Protein AF-0000000084674690 (afdb_homodimer)

pLDDT: mean 87.8, std 16.7, range [33.59, 98.88]

Radius of gyration: 22.66 Å; Cα contacts (8 Å, |Δi|>4): 601; chains: 2; bounding box: 48×55×80 Å

Secondary structure (DSSP, 8-state):
----------------PPPEEEEEEESSSSPPEEEEEEEE-TTS-EEEEEEEEETT-SS-EEEEEEEEEEEE--TTS--EEEEEEEEEEGGGTEEEEEEEEEEETTEEEEEEEEETTT--EEEEEE-GGGB-TTS-B---/----------------PPPEEEEEEESSSSPPEEEEEEEE-TTS-EEEEEEEEETT-SS-EEEEEEEEEEEE--TTS--EEEEEEEEEEGGGTEEEEEEEEEEETTEEEEEEEEETTT--EEEEEE-GGGB-TTS-B---

Solvent-accessible surface area (backbone atoms only — not comparable to full-atom values): 16046 Å² total; per-residue (Å²): 136,86,81,82,79,81,80,81,79,75,81,71,50,65,68,64,50,74,58,52,70,46,29,34,34,35,78,60,84,78,71,47,45,33,39,39,36,39,37,41,37,79,86,57,47,74,66,52,36,34,35,38,33,44,70,95,51,93,61,67,35,46,32,36,55,54,49,73,44,82,74,40,82,48,92,94,45,84,58,26,35,38,39,34,31,37,32,42,34,54,94,75,62,36,56,50,26,36,37,40,35,35,28,43,86,87,48,74,79,45,38,35,39,33,37,57,85,81,59,55,72,47,49,41,42,80,39,71,88,34,52,44,96,86,73,40,65,59,81,129,138,86,79,82,78,81,80,81,78,76,81,70,50,65,68,65,51,75,58,54,69,44,30,34,35,36,79,60,85,79,72,48,43,34,38,40,38,39,37,42,36,82,85,58,47,76,67,52,36,35,35,36,34,44,70,94,50,92,64,66,37,44,31,36,54,56,51,73,42,80,74,38,82,48,92,94,43,85,55,25,33,37,39,34,31,37,31,42,34,54,93,76,62,36,57,50,26,35,38,40,35,35,27,43,87,88,48,73,80,43,36,35,39,34,36,57,84,79,60,55,72,46,50,42,43,80,38,70,87,32,53,44,96,85,73,41,65,58,81,129

Structure (mmCIF, N/CA/C/O backbone):
data_AF-0000000084674690-model_v1
#
loop_
_entity.id
_entity.type
_entity.pdbx_description
1 polymer 'Uncharacterized protein'
#
loop_
_atom_site.group_PDB
_atom_site.id
_atom_site.type_symbol
_atom_site.label_atom_id
_atom_site.label_alt_id
_atom_site.label_comp_id
_atom_site.label_asym_id
_atom_site.label_entity_id
_atom_site.label_seq_id
_atom_site.pdbx_PDB_ins_code
_atom_site.Cartn_x
_atom_site.Cartn_y
_atom_site.Cartn_z
_atom_site.occupancy
_atom_site.B_iso_or_equiv
_atom_site.auth_seq_id
_atom_site.auth_comp_id
_atom_site.auth_asym_id
_atom_site.auth_atom_id
_atom_site.pdbx_PDB_model_num
ATOM 1 N N . MET A 1 1 ? 28.406 -11.523 51.781 1 33.59 1 MET A N 1
ATOM 2 C CA . MET A 1 1 ? 27.219 -12.023 51.094 1 33.59 1 MET A CA 1
ATOM 3 C C . MET A 1 1 ? 26.719 -11.016 50.062 1 33.59 1 MET A C 1
ATOM 5 O O . MET A 1 1 ? 26.344 -9.898 50.438 1 33.59 1 MET A O 1
ATOM 9 N N . LYS A 1 2 ? 27.391 -11.07 48.75 1 49.78 2 LYS A N 1
ATOM 10 C CA . LYS A 1 2 ? 27.141 -10.281 47.562 1 49.78 2 LYS A CA 1
ATOM 11 C C . LYS A 1 2 ? 25.703 -10.438 47.094 1 49.78 2 LYS A C 1
ATOM 13 O O . LYS A 1 2 ? 25.25 -11.562 46.844 1 49.78 2 LYS A O 1
ATOM 18 N N . ARG A 1 3 ? 24.75 -9.531 47.344 1 50.12 3 ARG A N 1
ATOM 19 C CA . ARG A 1 3 ? 23.359 -9.453 46.906 1 50.12 3 ARG A CA 1
ATOM 20 C C . ARG A 1 3 ? 23.25 -9.5 45.406 1 50.12 3 ARG A C 1
ATOM 22 O O . ARG A 1 3 ? 23.859 -8.695 44.688 1 50.12 3 ARG A O 1
ATOM 29 N N . LEU A 1 4 ? 22.922 -10.656 44.812 1 48.41 4 LEU A N 1
ATOM 30 C CA . LEU A 1 4 ? 22.625 -10.898 43.406 1 48.41 4 LEU A CA 1
ATOM 31 C C . LEU A 1 4 ? 21.391 -10.125 42.969 1 48.41 4 LEU A C 1
ATOM 33 O O . LEU A 1 4 ? 20.281 -10.406 43.438 1 48.41 4 LEU A O 1
ATOM 37 N N . THR A 1 5 ? 21.438 -8.883 42.531 1 52.03 5 THR A N 1
ATOM 38 C CA . THR A 1 5 ? 20.281 -8.164 41.969 1 52.03 5 THR A CA 1
ATOM 39 C C . THR A 1 5 ? 19.953 -8.664 40.562 1 52.03 5 THR A C 1
ATOM 41 O O . THR A 1 5 ? 20.766 -8.555 39.656 1 52.03 5 THR A O 1
ATOM 44 N N . ILE A 1 6 ? 18.969 -9.562 40.406 1 47.09 6 ILE A N 1
ATOM 45 C CA . ILE A 1 6 ? 18.453 -10.023 39.125 1 47.09 6 ILE A CA 1
ATOM 46 C C . ILE A 1 6 ? 17.688 -8.898 38.438 1 47.09 6 ILE A C 1
ATOM 48 O O . ILE A 1 6 ? 16.688 -8.406 38.969 1 47.09 6 ILE A O 1
ATOM 52 N N . CYS A 1 7 ? 18.297 -8.164 37.5 1 43.91 7 CYS A N 1
ATOM 53 C CA . CYS A 1 7 ? 17.594 -7.199 36.656 1 43.91 7 CYS A CA 1
ATOM 54 C C . CYS A 1 7 ? 16.641 -7.895 35.719 1 43.91 7 CYS A C 1
ATOM 56 O O . CYS A 1 7 ? 17.062 -8.648 34.844 1 43.91 7 CYS A O 1
ATOM 58 N N . LEU A 1 8 ? 15.344 -8.062 36.031 1 44.84 8 LEU A N 1
ATOM 59 C CA . LEU A 1 8 ? 14.281 -8.57 35.156 1 44.84 8 LEU A CA 1
ATOM 60 C C . LEU A 1 8 ? 14.062 -7.652 33.969 1 44.84 8 LEU A C 1
ATOM 62 O O . LEU A 1 8 ? 13.57 -6.531 34.125 1 44.84 8 LEU A O 1
ATOM 66 N N . LEU A 1 9 ? 14.789 -7.785 32.875 1 45.72 9 LEU A N 1
ATOM 67 C CA . LEU A 1 9 ? 14.5 -7.098 31.625 1 45.72 9 LEU A CA 1
ATOM 68 C C . LEU A 1 9 ? 13.188 -7.594 31.016 1 45.72 9 LEU A C 1
ATOM 70 O O . LEU A 1 9 ? 13.102 -8.734 30.562 1 45.72 9 LEU A O 1
ATOM 74 N N . GLY A 1 10 ? 12.078 -7.035 31.391 1 40.03 10 GLY A N 1
ATOM 75 C CA . GLY A 1 10 ? 10.797 -7.367 30.812 1 40.03 10 GLY A CA 1
ATOM 76 C C . GLY A 1 10 ? 10.75 -7.168 29.312 1 40.03 10 GLY A C 1
ATOM 77 O O . GLY A 1 10 ? 11.164 -6.121 28.797 1 40.03 10 GLY A O 1
ATOM 78 N N . LEU A 1 11 ? 10.703 -8.141 28.5 1 42.38 11 LEU A N 1
ATOM 79 C CA . LEU A 1 11 ? 10.438 -8.117 27.078 1 42.38 11 LEU A CA 1
ATOM 80 C C . LEU A 1 11 ? 9.117 -7.414 26.781 1 42.38 11 LEU A C 1
ATOM 82 O O . LEU A 1 11 ? 8.047 -7.91 27.141 1 42.38 11 LEU A O 1
ATOM 86 N N . LEU A 1 12 ? 9.047 -6.062 26.688 1 43.88 12 LEU A N 1
ATOM 87 C CA . LEU A 1 12 ? 7.848 -5.336 26.281 1 43.88 12 LEU A CA 1
ATOM 88 C C . LEU A 1 12 ? 7.352 -5.816 24.922 1 43.88 12 LEU A C 1
ATOM 90 O O . LEU A 1 12 ? 8.125 -5.91 23.969 1 43.88 12 LEU A O 1
ATOM 94 N N . PRO A 1 13 ? 6.266 -6.496 24.938 1 45.84 13 PRO A N 1
ATOM 95 C CA . PRO A 1 13 ? 5.672 -6.789 23.625 1 45.84 13 PRO A CA 1
ATOM 96 C C . PRO A 1 13 ? 5.695 -5.586 22.688 1 45.84 13 PRO A C 1
ATOM 98 O O . PRO A 1 13 ? 5.586 -4.441 23.141 1 45.84 13 PRO A O 1
ATOM 101 N N . GLY A 1 14 ? 6.391 -5.68 21.688 1 44.75 14 GLY A N 1
ATOM 102 C CA . GLY A 1 14 ? 6.449 -4.586 20.734 1 44.75 14 GLY A CA 1
ATOM 103 C C . GLY A 1 14 ? 5.078 -4.066 20.344 1 44.75 14 GLY A C 1
ATOM 104 O O . GLY A 1 14 ? 4.223 -4.828 19.891 1 44.75 14 GLY A O 1
ATOM 105 N N . LEU A 1 15 ? 4.418 -3.162 21.125 1 45.47 15 LEU A N 1
ATOM 106 C CA . LEU A 1 15 ? 3.223 -2.418 20.75 1 45.47 15 LEU A CA 1
ATOM 107 C C . LEU A 1 15 ? 3.225 -2.109 19.25 1 45.47 15 LEU A C 1
ATOM 109 O O . LEU A 1 15 ? 4.195 -1.554 18.734 1 45.47 15 LEU A O 1
ATOM 113 N N . ALA A 1 16 ? 2.701 -3.121 18.453 1 52.53 16 ALA A N 1
ATOM 114 C CA . ALA A 1 16 ? 2.496 -2.703 17.078 1 52.53 16 ALA A CA 1
ATOM 115 C C . ALA A 1 16 ? 1.963 -1.273 17 1 52.53 16 ALA A C 1
ATOM 117 O O . ALA A 1 16 ? 0.95 -0.952 17.625 1 52.53 16 ALA A O 1
ATOM 118 N N . LEU A 1 17 ? 2.832 -0.236 16.734 1 59 17 LEU A N 1
ATOM 119 C CA . LEU A 1 17 ? 2.438 1.157 16.547 1 59 17 LEU A CA 1
ATOM 120 C C . LEU A 1 17 ? 1.245 1.27 15.609 1 59 17 LEU A C 1
ATOM 122 O O . LEU A 1 17 ? 1.133 0.503 14.648 1 59 17 LEU A O 1
ATOM 126 N N . ALA A 1 18 ? 0.068 1.801 16.078 1 76.06 18 ALA A N 1
ATOM 127 C CA . ALA A 1 18 ? -1.162 2.053 15.336 1 76.06 18 ALA A CA 1
ATOM 128 C C . ALA A 1 18 ? -0.869 2.748 14.016 1 76.06 18 ALA A C 1
ATOM 130 O O . ALA A 1 18 ? 0.11 3.49 13.898 1 76.06 18 ALA A O 1
ATOM 131 N N . ASP A 1 19 ? -1.595 2.492 12.906 1 86 19 ASP A N 1
ATOM 132 C CA . ASP A 1 19 ? -1.509 3.139 11.602 1 86 19 ASP A CA 1
ATOM 133 C C . ASP A 1 19 ? -1.685 4.652 11.727 1 86 19 ASP A C 1
ATOM 135 O O . ASP A 1 19 ? -2.182 5.145 12.742 1 86 19 ASP A O 1
ATOM 139 N N . ASP A 1 20 ? -1.166 5.383 10.867 1 92.12 20 ASP A N 1
ATOM 140 C CA . ASP A 1 20 ? -1.379 6.824 10.742 1 92.12 20 ASP A CA 1
ATOM 141 C C . ASP A 1 20 ? -2.756 7.125 10.156 1 92.12 20 ASP A C 1
ATOM 143 O O . ASP A 1 20 ? -2.994 6.902 8.961 1 92.12 20 ASP A O 1
ATOM 147 N N . VAL A 1 21 ? -3.668 7.633 10.977 1 95.56 21 VAL A N 1
ATOM 148 C CA . VAL A 1 21 ? -5.047 7.891 10.578 1 95.56 21 VAL A CA 1
ATOM 149 C C . VAL A 1 21 ? -5.324 9.391 10.617 1 95.56 21 VAL A C 1
ATOM 151 O O . VAL A 1 21 ? -4.977 10.07 11.594 1 95.56 21 VAL A O 1
ATOM 154 N N . ARG A 1 22 ? -6.004 9.938 9.516 1 96.81 22 ARG A N 1
ATOM 155 C CA . ARG A 1 22 ? -6.336 11.359 9.43 1 96.81 22 ARG A CA 1
ATOM 156 C C . ARG A 1 22 ? -7.801 11.555 9.055 1 96.81 22 ARG A C 1
ATOM 158 O O . ARG A 1 22 ? -8.32 10.867 8.172 1 96.81 22 ARG A O 1
ATOM 165 N N . CYS A 1 23 ? -8.43 12.469 9.727 1 98.12 23 CYS A N 1
ATOM 166 C CA . CYS A 1 23 ? -9.773 12.922 9.383 1 98.12 23 CYS A CA 1
ATOM 167 C C . CYS A 1 23 ? -9.727 14.219 8.586 1 98.12 23 CYS A C 1
ATOM 169 O O . CYS A 1 23 ? -9.273 15.25 9.086 1 98.12 23 CYS A O 1
ATOM 171 N N . LEU A 1 24 ? -10.258 14.141 7.348 1 98.12 24 LEU A N 1
ATOM 172 C CA . LEU A 1 24 ? -10.109 15.258 6.418 1 98.12 24 LEU A CA 1
ATOM 173 C C . LEU A 1 24 ? -11.477 15.734 5.922 1 98.12 24 LEU A C 1
ATOM 175 O O . LEU A 1 24 ? -12.344 14.914 5.609 1 98.12 24 LEU A O 1
ATOM 179 N N . GLN A 1 25 ? -11.633 17.062 5.855 1 97.56 25 GLN A N 1
ATOM 180 C CA . GLN A 1 25 ? -12.836 17.688 5.324 1 97.56 25 GLN A CA 1
ATOM 181 C C . GLN A 1 25 ? -12.5 18.734 4.27 1 97.56 25 GLN A C 1
ATOM 183 O O . GLN A 1 25 ? -11.609 19.562 4.477 1 97.56 25 GLN A O 1
ATOM 188 N N . SER A 1 26 ? -13.219 18.656 3.16 1 97.62 26 SER A N 1
ATOM 189 C CA . SER A 1 26 ? -12.969 19.62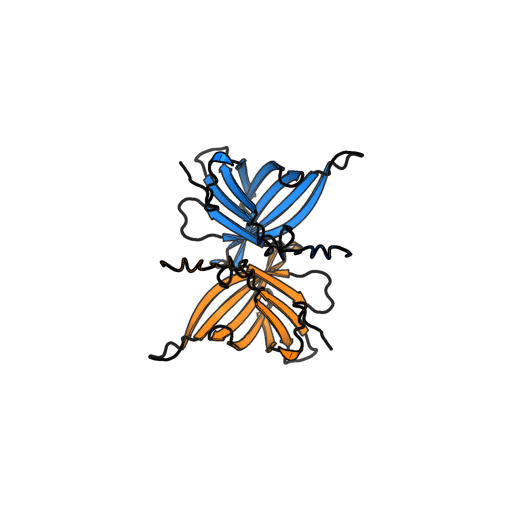5 2.1 1 97.62 26 SER A CA 1
ATOM 190 C C . SER A 1 26 ? -13.375 21.031 2.529 1 97.62 26 SER A C 1
ATOM 192 O O . SER A 1 26 ? -14.281 21.203 3.348 1 97.62 26 SER A O 1
ATOM 194 N N . THR A 1 27 ? -12.648 22.125 2.014 1 95 27 THR A N 1
ATOM 195 C CA . THR A 1 27 ? -12.844 23.5 2.443 1 95 27 THR A CA 1
ATOM 196 C C . THR A 1 27 ? -13.75 24.234 1.468 1 95 27 THR A C 1
ATOM 198 O O . THR A 1 27 ? -14.227 25.344 1.769 1 95 27 THR A O 1
ATOM 201 N N . GLY A 1 28 ? -14.211 23.688 0.367 1 88 28 GLY A N 1
ATOM 202 C CA . GLY A 1 28 ? -15.086 24.359 -0.591 1 88 28 GLY A CA 1
ATOM 203 C C . GLY A 1 28 ? -16.312 23.531 -0.933 1 88 28 GLY A C 1
ATOM 204 O O . GLY A 1 28 ? -16.266 22.312 -0.992 1 88 28 GLY A O 1
ATOM 205 N N . GLY A 1 29 ? -17.438 24.297 -1.107 1 87.88 29 GLY A N 1
ATOM 206 C CA . GLY A 1 29 ? -18.656 23.641 -1.552 1 87.88 29 GLY A CA 1
ATOM 207 C C . GLY A 1 29 ? -19.234 22.703 -0.508 1 87.88 29 GLY A C 1
ATOM 208 O O . GLY A 1 29 ? -19.141 22.969 0.692 1 87.88 29 GLY A O 1
ATOM 209 N N . LYS A 1 30 ? -20.078 21.766 -0.976 1 90.44 30 LYS A N 1
ATOM 210 C CA . LYS A 1 30 ? -20.578 20.719 -0.102 1 90.44 30 LYS A CA 1
ATOM 211 C C . LYS A 1 30 ? -19.438 19.891 0.481 1 90.44 30 LYS A C 1
ATOM 213 O O . LYS A 1 30 ? -18.562 19.438 -0.253 1 90.44 30 LYS A O 1
ATOM 218 N N . PRO A 1 31 ? -19.469 19.75 1.705 1 94.12 31 PRO A N 1
ATOM 219 C CA . PRO A 1 31 ? -18.312 19.125 2.352 1 94.12 31 PRO A CA 1
ATOM 220 C C . PRO A 1 31 ? -18.125 17.656 1.945 1 94.12 31 PRO A C 1
ATOM 222 O O . PRO A 1 31 ? -19.094 16.891 1.95 1 94.12 31 PRO A O 1
ATOM 225 N N . ILE A 1 32 ? -16.969 17.344 1.567 1 96.81 32 ILE A N 1
ATOM 226 C CA . ILE A 1 32 ? -16.484 15.969 1.395 1 96.81 32 ILE A CA 1
ATOM 227 C C . ILE A 1 32 ? -15.656 15.555 2.607 1 96.81 32 ILE A C 1
ATOM 229 O O . ILE A 1 32 ? -14.734 16.266 3.01 1 96.81 32 ILE A O 1
ATOM 233 N N . GLN A 1 33 ? -16.078 14.477 3.229 1 97.94 33 GLN A N 1
ATOM 234 C CA . GLN A 1 33 ? -15.383 13.969 4.41 1 97.94 33 GLN A CA 1
ATOM 235 C C . GLN A 1 33 ? -14.742 12.609 4.133 1 97.94 33 GLN A C 1
ATOM 237 O O . GLN A 1 33 ? -15.398 11.703 3.621 1 97.94 33 GLN A O 1
ATOM 242 N N . LEU A 1 34 ? -13.484 12.547 4.465 1 97.5 34 LEU A N 1
ATOM 243 C CA . LEU A 1 34 ? -12.82 11.273 4.223 1 97.5 34 LEU A CA 1
ATOM 244 C C . LEU A 1 34 ? -11.836 10.953 5.344 1 97.5 34 LEU A C 1
ATOM 246 O O . LEU A 1 34 ? -11.258 11.859 5.945 1 97.5 34 LEU A O 1
ATOM 250 N N . GLN A 1 35 ? -11.773 9.727 5.695 1 98.19 35 GLN A N 1
ATOM 251 C CA . GLN A 1 35 ? -10.758 9.156 6.582 1 98.19 35 GLN A CA 1
ATOM 252 C C . GLN A 1 35 ? -9.625 8.516 5.781 1 98.19 35 GLN A C 1
ATOM 254 O O . GLN A 1 35 ? -9.852 7.586 5.008 1 98.19 35 GLN A O 1
ATOM 259 N N . MET A 1 36 ? -8.391 9.047 5.91 1 97.62 36 MET A N 1
ATOM 260 C CA . MET A 1 36 ? -7.203 8.461 5.301 1 97.62 36 MET A CA 1
ATOM 261 C C . MET A 1 36 ? -6.426 7.633 6.32 1 97.62 36 MET A C 1
ATOM 263 O O . MET A 1 36 ? -6.18 8.086 7.438 1 97.62 36 MET A O 1
ATOM 267 N N . THR A 1 37 ? -6.125 6.422 6.008 1 95.88 37 THR A N 1
ATOM 268 C CA . THR A 1 37 ? -5.285 5.539 6.809 1 95.88 37 THR A CA 1
ATOM 269 C C . THR A 1 37 ? -4.027 5.145 6.035 1 95.88 37 THR A C 1
ATOM 271 O O . THR A 1 37 ? -4.117 4.543 4.965 1 95.88 37 THR A O 1
ATOM 274 N N . LEU A 1 38 ? -2.812 5.527 6.52 1 94.69 38 LEU A N 1
ATOM 275 C CA . LEU A 1 38 ? -1.529 5.074 5.996 1 94.69 38 LEU A CA 1
ATOM 276 C C . LEU A 1 38 ? -0.965 3.939 6.844 1 94.69 38 LEU A C 1
ATOM 278 O O . LEU A 1 38 ? -0.772 4.098 8.055 1 94.69 38 LEU A O 1
ATOM 282 N N . PHE A 1 39 ? -0.719 2.846 6.188 1 92 39 PHE A N 1
ATOM 283 C CA . PHE A 1 39 ? -0.214 1.689 6.914 1 92 39 PHE A CA 1
ATOM 284 C C . PHE A 1 39 ? 1.241 1.897 7.32 1 92 39 PHE A C 1
ATOM 286 O O . PHE A 1 39 ? 2.031 2.449 6.551 1 92 39 PHE A O 1
ATOM 293 N N . THR A 1 40 ? 1.527 1.448 8.609 1 87.12 40 THR A N 1
ATOM 294 C CA . THR A 1 40 ? 2.875 1.612 9.141 1 87.12 40 THR A CA 1
ATOM 295 C C . THR A 1 40 ? 3.49 0.258 9.484 1 87.12 40 THR A C 1
ATOM 297 O O . THR A 1 40 ? 2.773 -0.729 9.664 1 87.12 40 THR A O 1
ATOM 300 N N . ASP A 1 41 ? 4.863 0.207 9.398 1 79.75 41 ASP A N 1
ATOM 301 C CA . ASP A 1 41 ? 5.578 -0.987 9.844 1 79.75 41 ASP A CA 1
ATOM 302 C C . ASP A 1 41 ? 5.785 -0.978 11.352 1 79.75 41 ASP A C 1
ATOM 304 O O . ASP A 1 41 ? 5.238 -0.122 12.055 1 79.75 41 ASP A O 1
ATOM 308 N N . ALA A 1 42 ? 6.559 -1.999 11.742 1 74.69 42 ALA A N 1
ATOM 309 C CA . ALA A 1 42 ? 6.781 -2.178 13.172 1 74.69 42 ALA A CA 1
ATOM 310 C C . ALA A 1 42 ? 7.535 -0.991 13.766 1 74.69 42 ALA A C 1
ATOM 312 O O . ALA A 1 42 ? 7.418 -0.704 14.961 1 74.69 42 ALA A O 1
ATOM 313 N N . GLU A 1 43 ? 8.289 -0.256 12.922 1 78.25 43 GLU A N 1
ATOM 314 C CA . GLU A 1 43 ? 9.078 0.889 13.367 1 78.25 43 GLU A CA 1
ATOM 315 C C . GLU A 1 43 ? 8.289 2.189 13.219 1 78.25 43 GLU A C 1
ATOM 317 O O . GLU A 1 43 ? 8.789 3.262 13.57 1 78.25 43 GLU A O 1
ATOM 322 N N . GLY A 1 44 ? 7.145 2.119 12.711 1 75.31 44 GLY A N 1
ATOM 323 C CA . GLY A 1 44 ? 6.297 3.293 12.578 1 75.31 44 GLY A CA 1
ATOM 324 C C . GLY A 1 44 ? 6.438 3.98 11.227 1 75.31 44 GLY A C 1
ATOM 325 O O . GLY A 1 44 ? 5.781 4.988 10.969 1 75.31 44 GLY A O 1
ATOM 326 N N . GLY A 1 45 ? 7.324 3.525 10.359 1 80.56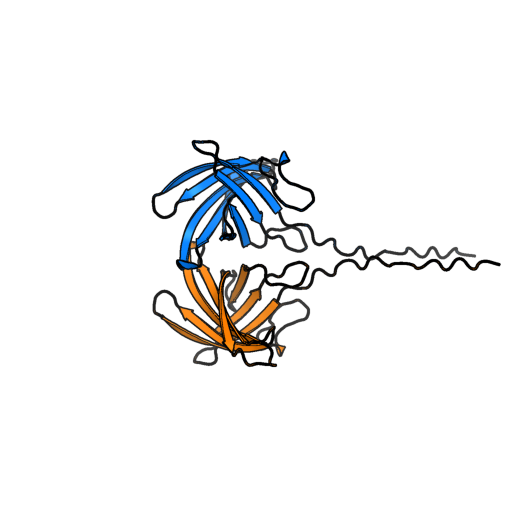 45 GLY A N 1
ATOM 327 C CA . GLY A 1 45 ? 7.453 4.098 9.023 1 80.56 45 GLY A CA 1
ATOM 328 C C . GLY A 1 45 ? 6.352 3.664 8.078 1 80.56 45 GLY A C 1
ATOM 329 O O . GLY A 1 45 ? 5.836 2.547 8.188 1 80.56 45 GLY A O 1
ATOM 330 N N . TRP A 1 46 ? 5.949 4.598 7.246 1 82.56 46 TRP A N 1
ATOM 331 C CA . TRP A 1 46 ? 4.926 4.262 6.262 1 82.56 46 TRP A CA 1
ATOM 332 C C . TRP A 1 46 ? 5.375 3.098 5.383 1 82.56 46 TRP A C 1
ATOM 334 O O . TRP A 1 46 ? 6.527 3.047 4.953 1 82.56 46 TRP A O 1
ATOM 344 N N . GLN A 1 47 ? 4.383 2.186 5.047 1 82.12 47 GLN A N 1
ATOM 345 C CA . GLN A 1 47 ? 4.645 1.012 4.219 1 82.12 47 GLN A CA 1
ATOM 346 C C . GLN A 1 47 ? 4.336 1.293 2.752 1 82.12 47 GLN A C 1
ATOM 348 O O . GLN A 1 47 ? 4.309 0.374 1.931 1 82.12 47 GLN A O 1
ATOM 353 N N . GLY A 1 48 ? 4.055 2.469 2.375 1 91.25 48 GLY A N 1
ATOM 354 C CA . GLY A 1 48 ? 3.764 2.824 0.994 1 91.25 48 GLY A CA 1
ATOM 355 C C . GLY A 1 48 ? 2.373 2.414 0.55 1 91.25 48 GLY A C 1
ATOM 356 O O . GLY A 1 48 ? 2.086 2.363 -0.647 1 91.25 48 GLY A O 1
ATOM 357 N N . ALA A 1 49 ? 1.568 2.01 1.436 1 95.94 49 ALA A N 1
ATOM 358 C CA . ALA A 1 49 ? 0.192 1.597 1.175 1 95.94 49 ALA A CA 1
ATOM 359 C C . ALA A 1 49 ? -0.761 2.174 2.217 1 95.94 49 ALA A C 1
ATOM 361 O O . ALA A 1 49 ? -0.348 2.502 3.332 1 95.94 49 ALA A O 1
ATOM 362 N N . GLY A 1 50 ? -2.041 2.287 1.806 1 96.56 50 GLY A N 1
ATOM 363 C CA . GLY A 1 50 ? -3.092 2.768 2.688 1 96.56 50 GLY A CA 1
ATOM 364 C C . GLY A 1 50 ? -4.48 2.652 2.082 1 96.56 50 GLY A C 1
ATOM 365 O O . GLY A 1 50 ? -4.688 1.891 1.136 1 96.56 50 GLY A O 1
ATOM 366 N N . GLN A 1 51 ? -5.43 3.363 2.762 1 97.25 51 GLN A N 1
ATOM 367 C CA . GLN A 1 51 ? -6.797 3.398 2.256 1 97.25 51 GLN A CA 1
ATOM 368 C C . GLN A 1 51 ? -7.48 4.719 2.604 1 97.25 51 GLN A C 1
ATOM 370 O O . GLN A 1 51 ? -7.074 5.402 3.545 1 97.25 51 GLN A O 1
ATOM 375 N N . VAL A 1 52 ? -8.492 5.059 1.82 1 97.88 52 VAL A N 1
ATOM 376 C CA . VAL A 1 52 ? -9.344 6.215 2.08 1 97.88 52 VAL A CA 1
ATOM 377 C C . VAL A 1 52 ? -10.805 5.773 2.137 1 97.88 52 VAL A C 1
ATOM 379 O O . VAL A 1 52 ? -11.258 4.977 1.312 1 97.88 52 VAL A O 1
ATOM 382 N N . GLN A 1 53 ? -11.469 6.238 3.117 1 97.69 53 GLN A N 1
ATOM 383 C CA . GLN A 1 53 ? -12.898 6.004 3.273 1 97.69 53 GLN A CA 1
ATOM 384 C C . GLN A 1 53 ? -13.672 7.32 3.26 1 97.69 53 GLN A C 1
ATOM 386 O O . GLN A 1 53 ? -13.484 8.172 4.133 1 97.69 53 GLN A O 1
ATOM 391 N N . TYR A 1 54 ? -14.484 7.422 2.193 1 97.5 54 TYR A N 1
ATOM 392 C CA . TYR A 1 54 ? -15.391 8.562 2.123 1 97.5 54 TYR A CA 1
ATOM 393 C C . TYR A 1 54 ? -16.609 8.352 3.014 1 97.5 54 TYR A C 1
ATOM 395 O O . TYR A 1 54 ? -17.156 7.25 3.068 1 97.5 54 TYR A O 1
ATOM 403 N N . ARG A 1 55 ? -16.906 9.383 3.686 1 96.5 55 ARG A N 1
ATOM 404 C CA . ARG A 1 55 ? -18.141 9.297 4.461 1 96.5 55 ARG A CA 1
ATOM 405 C C . ARG A 1 55 ? -19.328 8.922 3.574 1 96.5 55 ARG A C 1
ATOM 407 O O . ARG A 1 55 ? -19.516 9.5 2.502 1 96.5 55 ARG A O 1
ATOM 414 N N . GLY A 1 56 ? -20.078 7.961 4.031 1 94.38 56 GLY A N 1
ATOM 415 C CA . GLY A 1 56 ? -21.281 7.559 3.316 1 94.38 56 GLY A CA 1
ATOM 416 C C . GLY A 1 56 ? -21.031 6.457 2.303 1 94.38 56 GLY A C 1
ATOM 417 O O . GLY A 1 56 ? -21.969 5.945 1.694 1 94.38 56 GLY A O 1
ATOM 418 N N . GLN A 1 57 ? -19.828 6.109 2.043 1 93.62 57 GLN A N 1
ATOM 419 C CA . GLN A 1 57 ? -19.484 5.023 1.128 1 93.62 57 GLN A CA 1
ATOM 420 C C . GLN A 1 57 ? -19.172 3.74 1.889 1 93.62 57 GLN A C 1
ATOM 422 O O . GLN A 1 57 ? -18.531 3.779 2.945 1 93.62 57 GLN A O 1
ATOM 427 N N . PRO A 1 58 ? -19.656 2.703 1.356 1 90.31 58 PRO A N 1
ATOM 428 C CA . PRO A 1 58 ? -19.5 1.443 2.086 1 90.31 58 PRO A CA 1
ATOM 429 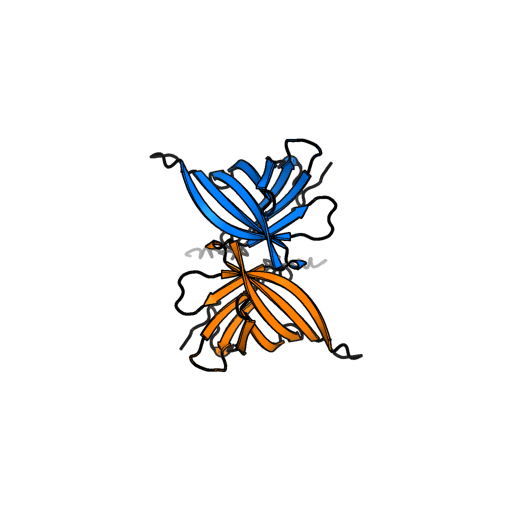C C . PRO A 1 58 ? -18.078 0.905 2.033 1 90.31 58 PRO A C 1
ATOM 431 O O . PRO A 1 58 ? -17.625 0.245 2.973 1 90.31 58 PRO A O 1
ATOM 434 N N . ALA A 1 59 ? -17.391 1.155 1.011 1 91.88 59 ALA A N 1
ATOM 435 C CA . ALA A 1 59 ? -16.078 0.543 0.862 1 91.88 59 ALA A CA 1
ATOM 436 C C . ALA A 1 59 ? -14.977 1.604 0.817 1 91.88 59 ALA A C 1
ATOM 438 O O . ALA A 1 59 ? -15.195 2.705 0.304 1 91.88 59 ALA A O 1
ATOM 439 N N . SER A 1 60 ? -13.836 1.223 1.364 1 96.19 60 SER A N 1
ATOM 440 C CA . SER A 1 60 ? -12.648 2.064 1.225 1 96.19 60 SER A CA 1
ATOM 441 C C . SER A 1 60 ? -11.977 1.849 -0.124 1 96.19 60 SER A C 1
ATOM 443 O O . SER A 1 60 ? -12.172 0.814 -0.765 1 96.19 60 SER A O 1
ATOM 445 N N . LEU A 1 61 ? -11.25 2.844 -0.559 1 97.44 61 LEU A N 1
ATOM 446 C CA . LEU A 1 61 ? -10.406 2.76 -1.747 1 97.44 61 LEU A CA 1
ATOM 447 C C . LEU A 1 61 ? -8.938 2.66 -1.365 1 97.44 61 LEU A C 1
ATOM 449 O O . LEU A 1 61 ? -8.477 3.363 -0.463 1 97.44 61 LEU A O 1
ATOM 453 N N . PRO A 1 62 ? -8.258 1.747 -1.979 1 98.06 62 PRO A N 1
ATOM 454 C CA . PRO A 1 62 ? -6.824 1.67 -1.688 1 98.06 62 PRO A CA 1
ATOM 455 C C . PRO A 1 62 ? -6.039 2.852 -2.254 1 98.06 62 PRO A C 1
ATOM 457 O O . PRO A 1 62 ? -6.406 3.396 -3.299 1 98.06 62 PRO A O 1
ATOM 460 N N . ILE A 1 63 ? -4.969 3.24 -1.544 1 98.5 63 ILE A N 1
ATOM 461 C CA . ILE A 1 63 ? -4.02 4.23 -2.045 1 98.5 63 ILE A CA 1
ATOM 462 C C . 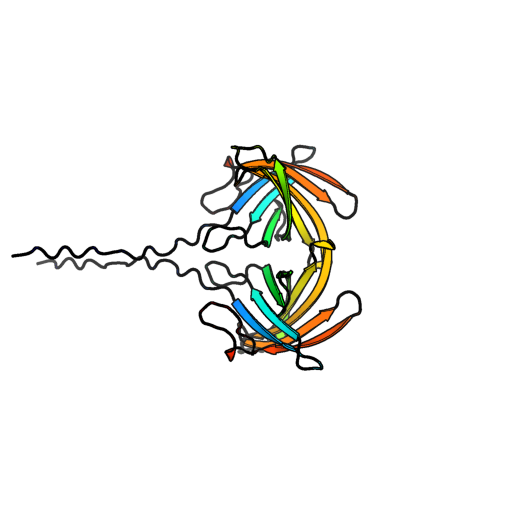ILE A 1 63 ? -2.6 3.678 -1.95 1 98.5 63 ILE A C 1
ATOM 464 O O . ILE A 1 63 ? -2.305 2.848 -1.087 1 98.5 63 ILE A O 1
ATOM 468 N N . VAL A 1 64 ? -1.714 4.121 -2.896 1 98.38 64 VAL A N 1
ATOM 469 C CA . VAL A 1 64 ? -0.318 3.699 -2.922 1 98.38 64 VAL A CA 1
ATOM 470 C C . VAL A 1 64 ? 0.592 4.922 -3.02 1 98.38 64 VAL A C 1
ATOM 472 O O . VAL A 1 64 ? 0.245 5.91 -3.67 1 98.38 64 VAL A O 1
ATOM 475 N N . PHE A 1 65 ? 1.748 4.84 -2.344 1 97.88 65 PHE A N 1
ATOM 476 C CA . PHE A 1 65 ? 2.736 5.91 -2.361 1 97.88 65 PHE A CA 1
ATOM 477 C C . PHE A 1 65 ? 3.359 6.055 -3.744 1 97.88 65 PHE A C 1
ATOM 479 O O . PHE A 1 65 ? 3.74 5.059 -4.363 1 97.88 65 PHE A O 1
ATOM 486 N N . LYS A 1 66 ? 3.402 7.273 -4.254 1 98 66 LYS A N 1
ATOM 487 C CA . LYS A 1 66 ? 4.086 7.539 -5.516 1 98 66 LYS A CA 1
ATOM 488 C C . LYS A 1 66 ? 5.488 8.094 -5.277 1 98 66 LYS A C 1
ATOM 490 O O . LYS A 1 66 ? 6.48 7.504 -5.703 1 98 66 LYS A O 1
ATOM 495 N N . ASP A 1 67 ? 5.504 9.234 -4.621 1 96.94 67 ASP A N 1
ATOM 496 C CA . ASP A 1 67 ? 6.797 9.875 -4.414 1 96.94 67 ASP A CA 1
ATOM 497 C C . ASP A 1 67 ? 6.707 10.961 -3.342 1 96.94 67 ASP A C 1
ATOM 499 O O . ASP A 1 67 ? 5.637 11.188 -2.773 1 96.94 67 ASP A O 1
ATOM 503 N N . SER A 1 68 ? 7.906 11.445 -2.988 1 95.38 68 SER A N 1
ATOM 504 C CA . SER A 1 68 ? 8.055 12.562 -2.062 1 95.38 68 SER A CA 1
ATOM 505 C C . SER A 1 68 ? 9.18 13.492 -2.5 1 95.38 68 SER A C 1
ATOM 507 O O . SER A 1 68 ? 10.242 13.039 -2.936 1 95.38 68 SER A O 1
ATOM 509 N N . GLU A 1 69 ? 8.844 14.828 -2.496 1 95.62 69 GLU A N 1
ATOM 510 C CA . GLU A 1 69 ? 9.82 15.859 -2.816 1 95.62 69 GLU A CA 1
ATOM 511 C C . GLU A 1 69 ? 10.102 16.75 -1.61 1 95.62 69 GLU A C 1
ATOM 513 O O . GLU A 1 69 ? 9.172 17.172 -0.915 1 95.62 69 GLU A O 1
ATOM 518 N N . GLU A 1 70 ? 11.461 17 -1.398 1 93.62 70 GLU A N 1
ATOM 519 C CA . GLU A 1 70 ? 11.797 17.984 -0.373 1 93.62 70 GLU A CA 1
ATOM 520 C C . GLU A 1 70 ? 11.469 19.406 -0.837 1 93.62 70 GLU A C 1
ATOM 522 O O . GLU A 1 70 ? 11.961 19.844 -1.877 1 93.62 70 GLU A O 1
ATOM 527 N N . VAL A 1 71 ? 10.617 20.062 -0.148 1 91.88 71 VAL A N 1
ATOM 528 C CA . VAL A 1 71 ? 10.172 21.359 -0.608 1 91.88 71 VAL A CA 1
ATOM 529 C C . VAL A 1 71 ? 10.828 22.453 0.233 1 91.88 71 VAL A C 1
ATOM 531 O O . VAL A 1 71 ? 10.875 23.625 -0.179 1 91.88 71 VAL A O 1
ATOM 534 N N . MET A 1 72 ? 11.266 22.281 1.396 1 84.06 72 MET A N 1
ATOM 535 C CA . MET A 1 72 ? 12.047 23.203 2.215 1 84.06 72 MET A CA 1
ATOM 536 C C . MET A 1 72 ? 13.18 22.484 2.922 1 84.06 72 MET A C 1
ATOM 538 O O . MET A 1 72 ? 12.945 21.578 3.727 1 84.06 72 MET A O 1
ATOM 542 N N . ALA A 1 73 ? 14.43 22.844 2.377 1 80.56 73 ALA A N 1
ATOM 543 C CA . ALA A 1 73 ? 15.617 22.281 3 1 80.56 73 ALA A CA 1
ATOM 544 C C . ALA A 1 73 ? 16.531 23.375 3.531 1 80.56 73 ALA A C 1
ATOM 546 O O . ALA A 1 73 ? 17.328 23.953 2.777 1 80.56 73 ALA A O 1
ATOM 547 N N . VAL A 1 74 ? 16.125 24 4.488 1 73.25 74 VAL A N 1
ATOM 548 C CA . VAL A 1 74 ? 17 25.016 5.078 1 73.25 74 VAL A CA 1
ATOM 549 C C . VAL A 1 74 ? 17.875 24.391 6.148 1 73.25 74 VAL A C 1
ATOM 551 O O . VAL A 1 74 ? 17.422 23.516 6.906 1 73.25 74 VAL A O 1
ATOM 554 N N . GLU A 1 75 ? 19.125 24.938 6.066 1 74.75 75 GLU A N 1
ATOM 555 C CA . GLU A 1 75 ? 20.094 24.5 7.074 1 74.75 75 GLU A CA 1
ATOM 556 C C . GLU A 1 75 ? 19.562 24.719 8.484 1 74.75 75 GLU A C 1
ATOM 558 O O . GLU A 1 75 ? 18.875 25.719 8.75 1 74.75 75 GLU A O 1
ATOM 563 N N . ASP A 1 76 ? 19.375 23.656 9.336 1 76.44 76 ASP A N 1
ATOM 564 C CA . ASP A 1 76 ? 19.078 23.719 10.766 1 76.44 76 ASP A CA 1
ATOM 565 C C . ASP A 1 76 ? 17.578 23.562 11.016 1 76.44 76 ASP A C 1
ATOM 567 O O . ASP A 1 76 ? 17.094 23.891 12.102 1 76.44 76 ASP A O 1
ATOM 571 N N . ARG A 1 77 ? 16.969 23.438 9.938 1 78.25 77 ARG A N 1
ATOM 572 C CA . ARG A 1 77 ? 15.547 23.234 10.156 1 78.25 77 ARG A CA 1
ATOM 573 C C . ARG A 1 77 ? 15.109 21.859 9.641 1 78.25 77 ARG A C 1
ATOM 575 O O . ARG A 1 77 ? 15.727 21.312 8.727 1 78.25 77 ARG A O 1
ATOM 582 N N . PRO A 1 78 ? 14.156 21.281 10.414 1 88 78 PRO A N 1
ATOM 583 C CA . PRO A 1 78 ? 13.633 20.016 9.883 1 88 78 PRO A CA 1
ATOM 584 C C . PRO A 1 78 ? 13.086 20.156 8.469 1 88 78 PRO A C 1
ATOM 586 O O . PRO A 1 78 ? 12.43 21.141 8.148 1 88 78 PRO A O 1
ATOM 589 N N . SER A 1 79 ? 13.469 19.25 7.582 1 91.88 79 SER A N 1
ATOM 590 C CA . SER A 1 79 ? 13.039 19.266 6.188 1 91.88 79 SER A CA 1
ATOM 591 C C . SER A 1 79 ? 11.531 19.094 6.074 1 91.88 79 SER A C 1
ATOM 593 O O . SER A 1 79 ? 10.914 18.391 6.887 1 91.88 79 SER A O 1
ATOM 595 N N . GLU A 1 80 ? 10.922 19.812 5.121 1 94.25 80 GLU A N 1
ATOM 596 C CA . GLU A 1 80 ? 9.523 19.641 4.734 1 94.25 80 GLU A CA 1
ATOM 597 C C . GLU A 1 80 ? 9.406 18.938 3.385 1 94.25 80 GLU A C 1
ATOM 599 O O . GLU A 1 80 ? 10.258 19.109 2.51 1 94.25 80 GLU A O 1
ATOM 604 N N . PHE A 1 81 ? 8.344 18.188 3.326 1 95.69 81 PHE A N 1
ATOM 605 C CA . PHE A 1 81 ? 8.172 17.359 2.139 1 95.69 81 PHE A CA 1
ATOM 606 C C . PHE A 1 81 ? 6.777 17.547 1.55 1 95.69 81 PHE A C 1
ATOM 608 O O . PHE A 1 81 ? 5.859 17.984 2.242 1 95.69 81 PHE A O 1
ATOM 615 N N . ARG A 1 82 ? 6.688 17.328 0.227 1 97.12 82 ARG A N 1
ATOM 616 C CA . ARG A 1 82 ? 5.43 17.062 -0.465 1 97.12 82 ARG A CA 1
ATOM 617 C C . ARG A 1 82 ? 5.336 15.609 -0.896 1 97.12 82 ARG A C 1
ATOM 619 O O . ARG A 1 82 ? 6.121 15.148 -1.729 1 97.12 82 ARG A O 1
ATOM 626 N N . SER A 1 83 ? 4.387 14.898 -0.254 1 96.94 83 SER A N 1
ATOM 627 C CA . SER A 1 83 ? 4.172 13.5 -0.603 1 96.94 83 SER A CA 1
ATOM 628 C C . SER A 1 83 ? 2.953 13.328 -1.501 1 96.94 83 SER A C 1
ATOM 630 O O . SER A 1 83 ? 1.931 13.992 -1.297 1 96.94 83 SER A O 1
ATOM 632 N N . THR A 1 84 ? 3.113 12.438 -2.531 1 98.31 84 THR A N 1
ATOM 633 C CA . THR A 1 84 ? 2.029 12.133 -3.459 1 98.31 84 THR A CA 1
ATOM 634 C C . THR A 1 84 ? 1.626 10.664 -3.35 1 98.31 84 THR A C 1
ATOM 636 O O . THR A 1 84 ? 2.484 9.781 -3.318 1 98.31 84 THR A O 1
ATOM 639 N N . TRP A 1 85 ? 0.299 10.477 -3.178 1 98.5 85 TRP A N 1
ATOM 640 C CA . TRP A 1 85 ? -0.319 9.156 -3.117 1 98.5 85 TRP A CA 1
ATOM 641 C C . TRP A 1 85 ? -1.376 9 -4.203 1 98.5 85 TRP A C 1
ATOM 643 O O . TRP A 1 85 ? -2.152 9.922 -4.461 1 98.5 85 TRP A O 1
ATOM 653 N N . LEU A 1 86 ? -1.361 7.824 -4.863 1 98.88 86 LEU A N 1
ATOM 654 C CA . LEU A 1 86 ? -2.318 7.531 -5.926 1 98.88 86 LEU A CA 1
ATOM 655 C C . LEU A 1 86 ? -3.535 6.797 -5.367 1 98.88 86 LEU A C 1
ATOM 657 O O . LEU A 1 86 ? -3.395 5.832 -4.613 1 98.88 86 LEU A O 1
ATOM 661 N N . GLU A 1 87 ? -4.723 7.27 -5.703 1 98.69 87 GLU A N 1
ATOM 662 C CA . GLU A 1 87 ? -5.965 6.547 -5.453 1 98.69 87 GLU A CA 1
ATOM 663 C C . GLU A 1 87 ? -6.242 5.523 -6.547 1 98.69 87 GLU A C 1
ATOM 665 O O . GLU A 1 87 ? -6.297 5.871 -7.73 1 98.69 87 GLU A O 1
ATOM 670 N N . VAL A 1 88 ? -6.402 4.301 -6.152 1 98.69 88 VAL A N 1
ATOM 671 C CA . VAL A 1 88 ? -6.668 3.232 -7.109 1 98.69 88 VAL A CA 1
ATOM 672 C C . VAL A 1 88 ? -8.156 2.879 -7.09 1 98.69 88 VAL A C 1
ATOM 674 O O . VAL A 1 88 ? -8.773 2.818 -6.02 1 98.69 88 VAL A O 1
ATOM 677 N N . LEU A 1 89 ? -8.742 2.723 -8.297 1 98.06 89 LEU A N 1
ATOM 678 C CA . LEU A 1 89 ? -10.086 2.186 -8.484 1 98.06 89 LEU A CA 1
ATOM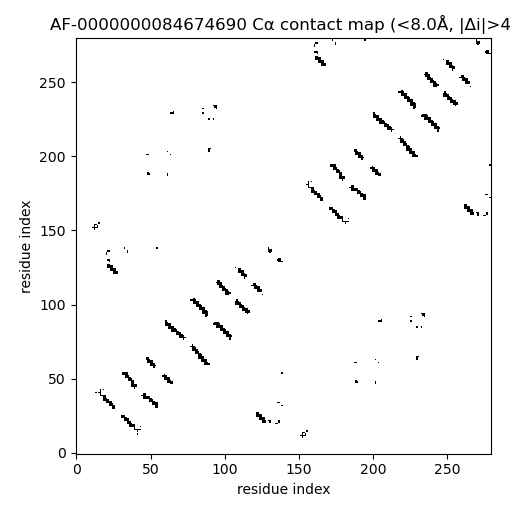 679 C C . LEU A 1 89 ? -10.031 0.749 -8.992 1 98.06 89 LEU A C 1
ATOM 681 O O . LEU A 1 89 ? -10.008 0.516 -10.203 1 98.06 89 LEU A O 1
ATOM 685 N N . PRO A 1 90 ? -10.07 -0.124 -8.016 1 97.75 90 PRO A N 1
ATOM 686 C CA . PRO A 1 90 ? -9.812 -1.513 -8.406 1 97.75 90 PRO A CA 1
ATOM 687 C C . PRO A 1 90 ? -10.836 -2.033 -9.414 1 97.75 90 PRO A C 1
ATOM 689 O O . PRO A 1 90 ? -10.469 -2.727 -10.367 1 97.75 90 PRO A O 1
ATOM 692 N N . ASP A 1 91 ? -12.117 -1.721 -9.281 1 96.31 91 ASP A N 1
ATOM 693 C CA . ASP A 1 91 ? -13.164 -2.225 -10.164 1 96.31 91 ASP A CA 1
ATOM 694 C C . ASP A 1 91 ? -12.961 -1.728 -11.594 1 96.31 91 ASP A C 1
ATOM 696 O O . ASP A 1 91 ? -13.305 -2.422 -12.555 1 96.31 91 ASP A O 1
ATOM 700 N N . GLU A 1 92 ? -12.414 -0.56 -11.789 1 97.19 92 GLU A N 1
ATOM 701 C CA . GLU A 1 92 ? -12.156 0.028 -13.102 1 97.19 92 GLU A CA 1
ATOM 702 C C . GLU A 1 92 ? -10.719 -0.233 -13.555 1 97.19 92 GLU A C 1
ATOM 704 O O . GLU A 1 92 ? -10.352 0.088 -14.688 1 97.19 92 GLU A O 1
ATOM 709 N N . GLU A 1 93 ? -9.914 -0.779 -12.727 1 97.31 93 GLU A N 1
ATOM 710 C CA . GLU A 1 93 ? -8.508 -1.069 -12.969 1 97.31 93 GLU A CA 1
ATOM 711 C C . GLU A 1 93 ? -7.773 0.161 -13.5 1 97.31 93 GLU A C 1
ATOM 713 O O . GLU A 1 93 ? -7.094 0.093 -14.523 1 97.31 93 GLU A O 1
ATOM 718 N N . ARG A 1 94 ? -7.879 1.25 -12.734 1 97.88 94 ARG A N 1
ATOM 719 C CA . ARG A 1 94 ? -7.227 2.494 -13.117 1 97.88 94 ARG A CA 1
ATOM 720 C C . ARG A 1 94 ? -6.914 3.355 -11.898 1 97.88 94 ARG A C 1
ATOM 722 O O . ARG A 1 94 ? -7.445 3.113 -10.812 1 97.88 94 ARG A O 1
ATOM 729 N N . ILE A 1 95 ? -6.051 4.34 -12.156 1 98.56 95 ILE A N 1
ATOM 730 C CA . ILE A 1 95 ? -5.809 5.383 -11.172 1 98.56 95 ILE A CA 1
ATOM 731 C C . ILE A 1 95 ? -6.93 6.414 -11.227 1 98.56 95 ILE A C 1
ATOM 733 O O . ILE A 1 95 ? -7.254 6.934 -12.297 1 98.56 95 ILE A O 1
ATOM 737 N N . GLY A 1 96 ? -7.562 6.648 -10.094 1 98.12 96 GLY A N 1
ATOM 738 C CA . GLY A 1 96 ? -8.672 7.582 -10.031 1 98.12 96 GLY A CA 1
ATOM 739 C C . GLY A 1 96 ? -8.234 9.016 -9.781 1 98.12 96 GLY A C 1
ATOM 740 O O . GLY A 1 96 ? -8.914 9.953 -10.195 1 98.12 96 GLY A O 1
ATOM 741 N N . GLY A 1 97 ? -7.164 9.219 -9.047 1 98.62 97 GLY A N 1
ATOM 742 C CA . GLY A 1 97 ? -6.676 10.539 -8.688 1 98.62 97 GLY A CA 1
ATOM 743 C C . GLY A 1 97 ? -5.453 10.5 -7.785 1 98.62 97 GLY A C 1
ATOM 744 O O . GLY A 1 97 ? -4.824 9.453 -7.633 1 98.62 97 GLY A O 1
ATOM 745 N N . ARG A 1 98 ? -5.129 11.703 -7.254 1 98.38 98 ARG A N 1
ATOM 746 C CA . ARG A 1 98 ? -3.922 11.859 -6.445 1 98.38 98 ARG A CA 1
ATOM 747 C C . ARG A 1 98 ? -4.203 12.688 -5.199 1 98.38 98 ARG A C 1
ATOM 749 O O . ARG A 1 98 ? -4.93 13.68 -5.262 1 98.38 98 ARG A O 1
ATOM 756 N N . TYR A 1 99 ? -3.67 12.18 -4.168 1 98.56 99 TYR A N 1
ATOM 757 C CA . TYR A 1 99 ? -3.559 13 -2.967 1 98.56 99 TYR A CA 1
ATOM 758 C C . TYR A 1 99 ? -2.16 13.602 -2.842 1 98.56 99 TYR A C 1
ATOM 760 O O . TYR A 1 99 ? -1.163 12.906 -3.055 1 98.56 99 TYR A O 1
ATOM 768 N N . ALA A 1 100 ? -2.1 14.867 -2.576 1 97.94 100 ALA A N 1
ATOM 769 C CA . ALA A 1 100 ? -0.838 15.555 -2.307 1 97.94 100 ALA A CA 1
ATOM 770 C C . ALA A 1 100 ? -0.896 16.312 -0.982 1 97.94 100 ALA A C 1
ATOM 772 O O . ALA A 1 100 ? -1.825 17.078 -0.744 1 97.94 100 ALA A O 1
ATOM 773 N N . PHE A 1 101 ? 0.117 15.992 -0.156 1 95.69 101 PHE A N 1
ATOM 774 C CA . PHE A 1 101 ? 0.091 16.797 1.062 1 95.69 101 PHE A CA 1
ATOM 775 C C . PHE A 1 101 ? 1.494 17.25 1.438 1 95.69 101 PHE A C 1
ATOM 777 O O . PHE A 1 101 ? 2.467 16.531 1.244 1 95.69 101 PHE A O 1
ATOM 784 N N . HIS A 1 102 ? 1.552 18.531 1.758 1 96.88 102 HIS A N 1
ATOM 785 C CA . HIS A 1 102 ? 2.713 19.234 2.301 1 96.88 102 HIS A CA 1
ATOM 786 C C . HIS A 1 102 ? 2.822 19.031 3.809 1 96.88 102 HIS A C 1
ATOM 788 O O . HIS A 1 102 ? 1.872 19.297 4.547 1 96.88 102 HIS A O 1
ATOM 794 N N . HIS A 1 103 ? 4.051 18.5 4.223 1 93.75 103 HIS A N 1
ATOM 795 C CA . HIS A 1 103 ? 4.113 18.109 5.625 1 93.75 103 HIS A CA 1
ATOM 796 C C . HIS A 1 103 ? 5.547 18.156 6.148 1 93.75 103 HIS A C 1
ATOM 798 O O . HIS A 1 103 ? 6.5 18.156 5.363 1 93.75 103 HIS A O 1
ATOM 804 N N . GLN A 1 104 ? 5.66 18.297 7.402 1 91.62 104 GLN A N 1
ATOM 805 C CA . GLN 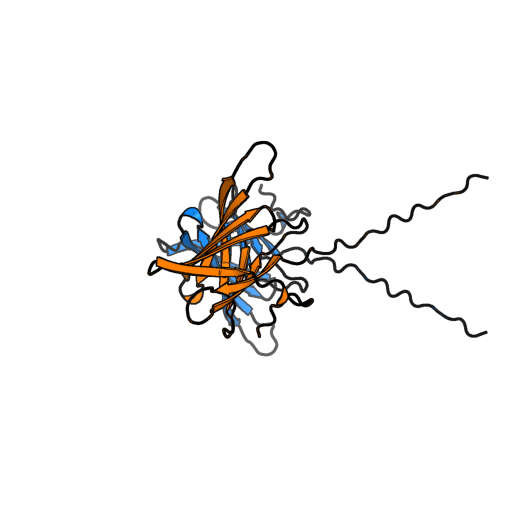A 1 104 ? 6.871 18.109 8.195 1 91.62 104 GLN A CA 1
ATOM 806 C C . GLN A 1 104 ? 6.676 17.031 9.25 1 91.62 104 GLN A C 1
ATOM 808 O O . GLN A 1 104 ? 5.965 17.234 10.234 1 91.62 104 GLN A O 1
ATOM 813 N N . GLY A 1 105 ? 7.395 15.852 9.023 1 85.5 105 GLY A N 1
ATOM 814 C CA . GLY A 1 105 ? 7.02 14.727 9.867 1 85.5 105 GLY A CA 1
ATOM 815 C C . GLY A 1 105 ? 5.539 14.398 9.805 1 85.5 105 GLY A C 1
ATOM 816 O O . GLY A 1 105 ? 4.988 14.203 8.727 1 85.5 105 GLY A O 1
ATOM 817 N N . ALA A 1 106 ? 4.914 14.438 10.875 1 85.19 106 ALA A N 1
ATOM 818 C CA . ALA A 1 106 ? 3.492 14.109 10.969 1 85.19 106 ALA A CA 1
ATOM 819 C C . ALA A 1 106 ? 2.631 15.359 10.828 1 85.19 106 ALA A C 1
ATOM 821 O O . ALA A 1 106 ? 1.408 15.266 10.688 1 85.19 106 ALA A O 1
ATOM 822 N N . VAL A 1 107 ? 3.223 16.562 10.922 1 90.94 107 VAL A N 1
ATOM 823 C CA . VAL A 1 107 ? 2.486 17.812 10.812 1 90.94 107 VAL A CA 1
ATOM 824 C C . VAL A 1 107 ? 2.166 18.094 9.344 1 90.94 107 VAL A C 1
ATOM 826 O O . VAL A 1 107 ? 3.07 18.172 8.508 1 90.94 107 VAL A O 1
ATOM 829 N N . VAL A 1 108 ? 0.814 18.312 9.062 1 94.12 108 VAL A N 1
ATOM 830 C CA . VAL A 1 108 ? 0.36 18.562 7.699 1 94.12 108 VAL A CA 1
ATOM 831 C C . VAL A 1 108 ? -0.016 20.031 7.543 1 94.12 108 VAL A C 1
ATOM 833 O O . VAL A 1 108 ? -0.833 20.547 8.305 1 94.12 108 VAL A O 1
ATOM 836 N N . PHE A 1 109 ? 0.508 20.703 6.516 1 95.38 109 PHE A N 1
ATOM 837 C CA . PHE A 1 109 ? 0.259 22.109 6.238 1 95.38 109 PHE A CA 1
ATOM 838 C C . PHE A 1 109 ? -0.803 22.266 5.156 1 95.38 109 PHE A C 1
ATOM 840 O O . PHE A 1 109 ? -1.586 23.219 5.188 1 95.38 109 PHE A O 1
ATOM 847 N N . ALA A 1 110 ? -0.734 21.469 4.172 1 96.75 110 ALA A N 1
ATOM 848 C CA . ALA A 1 110 ? -1.694 21.5 3.072 1 96.75 110 ALA A CA 1
ATOM 849 C C . ALA A 1 110 ? -2.002 20.078 2.578 1 96.75 110 ALA A C 1
ATOM 851 O O . ALA A 1 110 ? -1.139 19.203 2.613 1 96.75 110 ALA A O 1
ATOM 852 N N . PHE A 1 111 ? -3.256 19.891 2.154 1 97.94 111 PHE A N 1
ATOM 853 C CA . PHE A 1 111 ? -3.76 18.625 1.666 1 97.94 111 PHE A CA 1
ATOM 854 C C . PHE A 1 111 ? -4.742 18.828 0.52 1 97.94 111 PHE A C 1
ATOM 856 O O . PHE A 1 111 ? -5.699 19.594 0.647 1 97.94 111 PHE A O 1
ATOM 863 N N . SER A 1 112 ? -4.469 18.125 -0.601 1 98.31 112 SER A N 1
ATOM 864 C CA . SER A 1 112 ? -5.367 18.266 -1.743 1 98.31 112 SER A CA 1
ATOM 865 C C . SER A 1 112 ? -5.566 16.922 -2.449 1 98.31 112 SER A C 1
ATOM 867 O O . SER A 1 112 ? -4.777 15.992 -2.264 1 98.31 112 SER A O 1
ATOM 869 N N . TYR A 1 113 ? -6.656 16.859 -3.129 1 98.38 113 TYR A N 1
ATOM 870 C CA . TYR A 1 113 ? -6.973 15.781 -4.066 1 98.38 113 TYR A CA 1
ATOM 871 C C . TYR A 1 113 ? -7.148 16.328 -5.477 1 98.38 113 TYR A C 1
ATOM 873 O O . TYR A 1 113 ? -7.777 17.375 -5.676 1 98.38 113 TYR A O 1
ATOM 881 N N . SER A 1 114 ? -6.574 15.664 -6.422 1 98.38 114 SER A N 1
ATOM 882 C CA . SER A 1 114 ? -6.777 15.953 -7.836 1 98.38 114 SER A CA 1
ATOM 883 C C . SER A 1 114 ? -7.34 14.742 -8.578 1 98.38 114 SER A C 1
ATOM 885 O O . SER A 1 114 ? -6.754 13.664 -8.539 1 98.38 114 SER A O 1
ATOM 887 N N . ASN A 1 115 ? -8.469 15.016 -9.289 1 97.75 115 ASN A N 1
ATOM 888 C CA . ASN A 1 115 ? -9.086 13.977 -10.109 1 97.75 115 ASN A CA 1
ATOM 889 C C . ASN A 1 115 ? -8.242 13.656 -11.336 1 97.75 115 ASN A C 1
ATOM 891 O O . ASN A 1 115 ? -7.77 14.562 -12.023 1 97.75 115 ASN A O 1
ATOM 895 N N . GLY A 1 116 ? -8.094 12.422 -11.578 1 96.38 116 GLY A N 1
ATOM 896 C CA . GLY A 1 116 ? -7.254 12 -12.688 1 96.38 116 GLY A CA 1
ATOM 897 C C . GLY A 1 116 ? -7.906 12.195 -14.047 1 96.38 116 GLY A C 1
ATOM 898 O O . GLY A 1 116 ? -7.219 12.273 -15.062 1 96.38 116 GLY A O 1
ATOM 899 N N . ARG A 1 117 ? -9.141 12.148 -14.109 1 94.38 117 ARG A N 1
ATOM 900 C CA . ARG A 1 117 ? -9.867 12.211 -15.367 1 94.38 117 ARG A CA 1
ATOM 901 C C . ARG A 1 117 ? -10.023 13.656 -15.836 1 94.38 117 ARG A C 1
ATOM 903 O O . ARG A 1 117 ? -9.727 13.977 -16.984 1 94.38 117 ARG A O 1
ATOM 910 N N . ASN A 1 118 ? -10.539 14.531 -14.938 1 95.75 118 ASN A N 1
ATOM 911 C CA . ASN A 1 118 ? -10.891 15.883 -15.367 1 95.75 118 ASN A CA 1
ATOM 912 C C . ASN A 1 118 ? -9.977 16.922 -14.734 1 95.75 118 ASN A C 1
ATOM 914 O O . ASN A 1 118 ? -10.094 18.125 -15.023 1 95.75 118 ASN A O 1
ATOM 918 N N . GLY A 1 119 ? -9.125 16.562 -13.828 1 94.81 119 GLY A N 1
ATOM 919 C CA . GLY A 1 119 ? -8.156 17.484 -13.25 1 94.81 119 GLY A CA 1
ATOM 920 C C . GLY A 1 119 ? -8.734 18.344 -12.148 1 94.81 119 GLY A C 1
ATOM 921 O O . GLY A 1 119 ? -8.031 19.172 -11.562 1 94.81 119 GLY A O 1
ATOM 922 N N . LYS A 1 120 ? -10.023 18.172 -11.789 1 95.88 120 LYS A N 1
ATOM 923 C CA . LYS A 1 120 ? -10.617 18.953 -10.711 1 95.88 120 LYS A CA 1
ATOM 924 C C . LYS A 1 120 ? -9.852 18.75 -9.406 1 95.88 120 LYS A C 1
ATOM 926 O O . LYS A 1 120 ? -9.477 17.625 -9.055 1 95.88 120 LYS A O 1
ATOM 931 N N . ARG A 1 121 ? -9.664 19.828 -8.742 1 96.75 121 ARG A N 1
ATOM 932 C CA . ARG A 1 121 ? -8.891 19.828 -7.508 1 96.75 121 ARG A CA 1
ATOM 933 C C . ARG A 1 121 ? -9.766 20.188 -6.312 1 96.75 121 ARG A C 1
ATOM 935 O O . ARG A 1 121 ? -10.633 21.062 -6.406 1 96.75 121 ARG A O 1
ATOM 942 N N . PHE A 1 122 ? -9.586 19.516 -5.168 1 97.75 122 PHE A N 1
ATOM 943 C CA . PHE A 1 122 ? -10.242 19.766 -3.891 1 97.75 122 PHE A CA 1
ATOM 944 C C . PHE A 1 122 ? -9.219 19.922 -2.775 1 97.75 122 PHE A C 1
ATOM 946 O O . PHE A 1 122 ? -8.289 19.125 -2.658 1 97.75 122 PHE A O 1
ATOM 953 N N . ASP A 1 123 ? -9.391 20.969 -2.016 1 98.06 123 ASP A N 1
ATOM 954 C CA . ASP A 1 123 ? -8.539 21.188 -0.843 1 98.06 123 ASP A CA 1
ATOM 955 C C . ASP A 1 123 ? -9.227 20.688 0.426 1 98.06 123 ASP A C 1
ATOM 957 O O . ASP A 1 123 ? -10.453 20.766 0.549 1 98.06 123 ASP A O 1
ATOM 961 N N . PHE A 1 124 ? -8.414 20.172 1.364 1 98.12 124 PHE A N 1
ATOM 962 C CA . PHE A 1 124 ? -8.922 19.609 2.607 1 98.12 124 PHE A CA 1
ATOM 963 C C . PHE A 1 124 ? -8.195 20.203 3.811 1 98.12 124 PHE A C 1
ATOM 965 O O . PHE A 1 124 ? -7.047 20.625 3.701 1 98.12 124 PHE A O 1
ATOM 972 N N . ALA A 1 125 ? -8.93 20.203 4.895 1 96.75 125 ALA A N 1
ATOM 973 C CA . ALA A 1 125 ? -8.359 20.516 6.199 1 96.75 125 ALA A CA 1
ATOM 974 C C . ALA A 1 125 ? -8.461 19.312 7.137 1 96.75 125 ALA A C 1
ATOM 976 O O . ALA A 1 125 ? -9.445 18.578 7.102 1 96.75 125 ALA A O 1
ATOM 977 N N . GLU A 1 126 ? -7.406 19.125 7.941 1 96.88 126 GLU A N 1
ATOM 978 C CA . GLU A 1 126 ? -7.445 18.078 8.961 1 96.88 126 GLU A CA 1
ATOM 979 C C . GLU A 1 126 ? -8.367 18.469 10.109 1 96.88 126 GLU A C 1
ATOM 981 O O . GLU A 1 126 ? -8.414 19.625 10.516 1 96.88 126 GLU A O 1
ATOM 986 N N . ARG A 1 127 ? -9.117 17.469 10.578 1 96.31 127 ARG A N 1
ATOM 987 C CA . ARG A 1 127 ? -9.984 17.578 11.75 1 96.31 127 ARG A CA 1
ATOM 988 C C . ARG A 1 127 ? -9.617 16.547 12.805 1 96.31 127 ARG A C 1
ATOM 990 O O . ARG A 1 127 ? -10.375 15.602 13.047 1 96.31 127 ARG A O 1
ATOM 997 N N . PRO A 1 128 ? -8.422 16.766 13.492 1 96 128 PRO A N 1
ATOM 998 C CA . PRO A 1 128 ? -7.926 15.758 14.438 1 96 128 PRO A CA 1
ATOM 999 C C . PRO A 1 128 ? -8.883 15.508 15.594 1 96 128 PRO A C 1
ATOM 1001 O O . PRO A 1 128 ? -8.891 14.422 16.172 1 96 128 PRO A O 1
ATOM 1004 N N . GLU A 1 129 ? -9.75 16.469 15.938 1 96.31 129 GLU A N 1
ATOM 1005 C CA . GLU A 1 129 ? -10.688 16.359 17.047 1 96.31 129 GLU A CA 1
ATOM 1006 C C . GLU A 1 129 ? -11.75 15.305 16.781 1 96.31 129 GLU A C 1
ATOM 1008 O O . GLU A 1 129 ? -12.43 14.844 17.703 1 96.31 129 GLU A O 1
ATOM 1013 N N . LEU A 1 130 ? -11.883 14.898 15.555 1 97.88 130 LEU A N 1
ATOM 1014 C CA . LEU A 1 130 ? -12.906 13.93 15.18 1 97.88 130 LEU A CA 1
ATOM 1015 C C . LEU A 1 130 ? -12.367 12.508 15.281 1 97.88 130 LEU A C 1
ATOM 1017 O O . LEU A 1 130 ? -13.125 11.539 15.172 1 97.88 130 LEU A O 1
ATOM 1021 N N . LEU A 1 131 ? -11.07 12.352 15.477 1 97 131 LEU A N 1
ATOM 1022 C CA . LEU A 1 131 ? -10.477 11.023 15.57 1 97 131 LEU A CA 1
ATOM 1023 C C . LEU A 1 131 ? -10.719 10.422 16.953 1 97 131 LEU A C 1
ATOM 1025 O O . LEU A 1 131 ? -10.273 10.969 17.969 1 97 131 LEU A O 1
ATOM 1029 N N . GLY A 1 132 ? -11.344 9.266 16.969 1 96.06 132 GLY A N 1
ATOM 1030 C CA . GLY A 1 132 ? -11.617 8.578 18.219 1 96.06 132 GLY A CA 1
ATOM 1031 C C . GLY A 1 132 ? -10.492 7.652 18.656 1 96.06 132 GLY A C 1
ATOM 1032 O O . GLY A 1 132 ? -9.586 7.359 17.875 1 96.06 132 GLY A O 1
ATOM 1033 N N . GLU A 1 133 ? -10.656 7.102 19.875 1 92.88 133 GLU A N 1
ATOM 1034 C CA . GLU A 1 133 ? -9.703 6.137 20.406 1 92.88 133 GLU A CA 1
ATOM 1035 C C . GLU A 1 133 ? -9.742 4.824 19.625 1 92.88 133 GLU A C 1
ATOM 1037 O O . GLU A 1 133 ? -8.773 4.07 19.609 1 92.88 133 GLU A O 1
ATOM 1042 N N . ASP A 1 134 ? -10.867 4.617 19.016 1 92.31 134 ASP A N 1
ATOM 1043 C CA . ASP A 1 134 ? -11.047 3.393 18.234 1 92.31 134 ASP A CA 1
ATOM 1044 C C . ASP A 1 134 ? -10.352 3.492 16.875 1 92.31 134 ASP A C 1
ATOM 1046 O O . ASP A 1 134 ? -10.398 2.555 16.078 1 92.31 134 ASP A O 1
ATOM 1050 N N . GLY A 1 135 ? -9.766 4.664 16.562 1 92.75 135 GLY A N 1
ATOM 1051 C CA . GLY A 1 135 ? -9.055 4.824 15.305 1 92.75 135 GLY A CA 1
ATOM 1052 C C . GLY A 1 135 ? -9.969 5.207 14.148 1 92.75 135 GLY A C 1
ATOM 1053 O O . GLY A 1 135 ? -9.586 5.094 12.984 1 92.75 135 GLY A O 1
ATOM 1054 N N . GLN A 1 136 ? -11.203 5.707 14.562 1 94.94 136 GLN A N 1
ATOM 1055 C CA . GLN A 1 136 ? -12.172 6.086 13.539 1 94.94 136 GLN A CA 1
ATOM 1056 C C . GLN A 1 136 ? -12.516 7.566 13.633 1 94.94 136 GLN A C 1
ATOM 1058 O O . GLN A 1 136 ? -12.477 8.156 14.719 1 94.94 136 GLN A O 1
ATOM 1063 N N . CYS A 1 137 ? -12.727 8.117 12.469 1 97.88 137 CYS A N 1
ATOM 1064 C CA . CYS A 1 137 ? -13.227 9.484 12.43 1 97.88 137 CYS A CA 1
ATOM 1065 C C . CYS A 1 137 ? -14.719 9.531 12.727 1 97.88 137 CYS A C 1
ATOM 1067 O O . CYS A 1 137 ? -15.516 8.906 12.023 1 97.88 137 CYS A O 1
ATOM 1069 N N . HIS A 1 138 ? -15.164 10.258 13.766 1 97.62 138 HIS A N 1
ATOM 1070 C CA . HIS A 1 138 ? -16.562 10.43 14.117 1 97.62 138 HIS A CA 1
ATOM 1071 C C . HIS A 1 138 ? -17.125 11.734 13.555 1 97.62 138 HIS A C 1
ATOM 1073 O O . HIS A 1 138 ? -17.094 12.773 14.211 1 97.62 138 HIS A O 1
ATOM 1079 N N . TRP A 1 139 ? -17.672 11.523 12.414 1 94.94 139 TRP A N 1
ATOM 1080 C CA . TRP A 1 139 ? -18.188 12.68 11.688 1 94.94 139 TRP A CA 1
ATOM 1081 C C . TRP A 1 139 ? -19.453 13.211 12.344 1 94.94 139 TRP A C 1
ATOM 1083 O O . TRP A 1 139 ? -20.266 12.438 12.852 1 94.94 139 TRP A O 1
ATOM 1093 N N . GLN A 1 140 ? -19.484 14.508 12.43 1 83.06 140 GLN A N 1
ATOM 1094 C CA . GLN A 1 140 ? -20.656 15.18 12.992 1 83.06 140 GLN A CA 1
ATOM 1095 C C . GLN A 1 140 ? -21.672 15.523 11.906 1 83.06 140 GLN A C 1
ATOM 1097 O O . GLN A 1 140 ? -21.297 15.711 10.742 1 83.06 140 GLN A O 1
ATOM 1102 N N . MET B 1 1 ? -8.367 -21.375 56.688 1 34.53 1 MET B N 1
ATOM 1103 C CA . MET B 1 1 ? -7.305 -20.625 56.031 1 34.53 1 MET B CA 1
ATOM 1104 C C . MET B 1 1 ? -7.48 -20.656 54.5 1 34.53 1 MET B C 1
ATOM 1106 O O . MET B 1 1 ? -7.535 -21.734 53.906 1 34.53 1 MET B O 1
ATOM 1110 N N . LYS B 1 2 ? -8.234 -19.5 53.969 1 48.12 2 LYS B N 1
ATOM 1111 C CA . LYS B 1 2 ? -8.555 -19.078 52.625 1 48.12 2 LYS B CA 1
ATOM 1112 C C . LYS B 1 2 ? -7.281 -18.859 51.781 1 48.12 2 LYS B C 1
ATOM 1114 O O . LYS B 1 2 ? -6.48 -17.984 52.094 1 48.12 2 LYS B O 1
ATOM 1119 N N . ARG B 1 3 ? -6.699 -19.797 51.125 1 47.38 3 ARG B N 1
ATOM 1120 C CA . ARG B 1 3 ? -5.609 -19.672 50.156 1 47.38 3 ARG B CA 1
ATOM 1121 C C . ARG B 1 3 ? -6.008 -18.781 49 1 47.38 3 ARG B C 1
ATOM 1123 O O . ARG B 1 3 ? -7.039 -19 48.375 1 47.38 3 ARG B O 1
ATOM 1130 N N . LEU B 1 4 ? -5.512 -17.516 49 1 47.16 4 LEU B N 1
ATOM 1131 C CA . LEU B 1 4 ? -5.617 -16.562 47.906 1 47.16 4 LEU B CA 1
ATOM 1132 C C . LEU B 1 4 ? -4.816 -17.047 46.688 1 47.16 4 LEU B C 1
ATOM 1134 O O . LEU B 1 4 ? -3.588 -17.141 46.75 1 47.16 4 LEU B O 1
ATOM 1138 N N . THR B 1 5 ? -5.352 -17.781 45.75 1 51.81 5 THR B N 1
ATOM 1139 C CA . THR B 1 5 ? -4.746 -18.094 44.469 1 51.81 5 THR B CA 1
ATOM 1140 C C . THR B 1 5 ? -4.727 -16.875 43.562 1 51.81 5 THR B C 1
ATOM 1142 O O . THR B 1 5 ? -5.781 -16.328 43.219 1 51.81 5 THR B O 1
ATOM 1145 N N . ILE B 1 6 ? -3.57 -16.141 43.469 1 44.03 6 ILE B N 1
ATOM 1146 C CA . ILE B 1 6 ? -3.4 -15.062 42.5 1 44.03 6 ILE B CA 1
ATOM 1147 C C . ILE B 1 6 ? -3.246 -15.648 41.094 1 44.03 6 ILE B C 1
ATOM 1149 O O . ILE B 1 6 ? -2.326 -16.438 40.844 1 44.03 6 ILE B O 1
ATOM 1153 N N . CYS B 1 7 ? -4.273 -15.609 40.25 1 44.38 7 CYS B N 1
ATOM 1154 C CA . CYS B 1 7 ? -4.238 -15.906 38.812 1 44.38 7 CYS B CA 1
ATOM 1155 C C . CYS B 1 7 ? -3.477 -14.828 38.062 1 44.38 7 CYS B C 1
ATOM 1157 O O . CYS B 1 7 ? -3.904 -13.672 38 1 44.38 7 CYS B O 1
ATOM 1159 N N . LEU B 1 8 ? -2.205 -14.961 37.844 1 45.06 8 LEU B N 1
ATOM 1160 C CA . LEU B 1 8 ? -1.411 -14.094 36.969 1 45.06 8 LEU B CA 1
ATOM 1161 C C . LEU B 1 8 ? -1.909 -14.156 35.531 1 45.06 8 LEU B C 1
ATOM 1163 O O . LEU B 1 8 ? -1.778 -15.188 34.875 1 45.06 8 LEU B O 1
ATOM 1167 N N . LEU B 1 9 ? -2.838 -13.344 35.094 1 44.72 9 LEU B N 1
ATOM 1168 C CA . LEU B 1 9 ? -3.182 -13.156 33.688 1 44.72 9 LEU B CA 1
ATOM 1169 C C . LEU B 1 9 ? -2.053 -12.453 32.938 1 44.72 9 LEU B C 1
ATOM 1171 O O . LEU B 1 9 ? -1.789 -11.273 33.156 1 44.72 9 LEU B O 1
ATOM 1175 N N . GLY B 1 10 ? -1.063 -13.156 32.469 1 39.62 10 GLY B N 1
ATOM 1176 C CA . GLY B 1 10 ? -0.037 -12.578 31.625 1 39.62 10 GLY B CA 1
ATOM 1177 C C . GLY B 1 10 ? -0.597 -11.914 30.391 1 39.62 10 GLY B C 1
ATOM 1178 O O . GLY B 1 10 ? -1.364 -12.531 29.641 1 39.62 10 GLY B O 1
ATOM 1179 N N . LEU B 1 11 ? -0.679 -10.633 30.25 1 41.56 11 LEU B N 1
ATOM 1180 C CA . LEU B 1 11 ? -0.936 -9.883 29.031 1 41.56 11 LEU B CA 1
ATOM 1181 C C . LEU B 1 11 ? 0.054 -10.273 27.938 1 41.56 11 LEU B C 1
ATOM 1183 O O . LEU B 1 11 ? 1.253 -10.016 28.062 1 41.56 11 LEU B O 1
ATOM 1187 N N . LEU B 1 12 ? -0.169 -11.312 27.141 1 44.12 12 LEU B N 1
ATOM 1188 C CA . LEU B 1 12 ? 0.641 -11.641 25.969 1 44.12 12 LEU B CA 1
ATOM 1189 C C . LEU B 1 12 ? 0.686 -10.477 24.984 1 44.12 12 LEU B C 1
ATOM 1191 O O . LEU B 1 12 ? -0.357 -9.945 24.594 1 44.12 12 LEU B O 1
ATOM 1195 N N . PRO B 1 13 ? 1.757 -9.797 24.969 1 45.25 13 PRO B N 1
ATOM 1196 C CA . PRO B 1 13 ? 1.87 -8.828 23.875 1 45.25 13 PRO B CA 1
ATOM 1197 C C . PRO B 1 13 ? 1.346 -9.367 22.547 1 45.25 13 PRO B C 1
ATOM 1199 O O . PRO B 1 13 ? 1.483 -10.562 22.266 1 45.25 13 PRO B O 1
ATOM 1202 N N . GLY B 1 14 ? 0.326 -8.82 22.109 1 44.62 14 GLY B N 1
ATOM 1203 C CA . GLY B 1 14 ? -0.214 -9.25 20.828 1 44.62 14 GLY B CA 1
ATOM 1204 C C . GLY B 1 14 ? 0.837 -9.336 19.734 1 44.62 14 GLY B C 1
ATOM 1205 O O . GLY B 1 14 ? 1.545 -8.367 19.469 1 44.62 14 GLY B O 1
ATOM 1206 N N . LEU B 1 15 ? 1.598 -10.469 19.609 1 46.12 15 LEU B N 1
ATOM 1207 C CA . LEU B 1 15 ? 2.461 -10.781 18.484 1 46.12 15 LEU B CA 1
ATOM 1208 C C . LEU B 1 15 ? 1.86 -10.258 17.172 1 46.12 15 LEU B C 1
ATOM 1210 O O . LEU B 1 15 ? 0.708 -10.555 16.859 1 46.12 15 LEU B O 1
ATOM 1214 N N . ALA B 1 16 ? 2.158 -8.984 16.906 1 52.44 16 ALA B N 1
ATOM 1215 C CA . ALA B 1 16 ? 1.774 -8.594 15.547 1 52.44 16 ALA B CA 1
ATOM 1216 C C . ALA B 1 16 ? 2.061 -9.719 14.555 1 52.44 16 ALA B C 1
ATOM 1218 O O . ALA B 1 16 ? 3.189 -10.203 14.469 1 52.44 16 ALA B O 1
ATOM 1219 N N . LEU B 1 17 ? 1.01 -10.547 14.164 1 59.5 17 LEU B N 1
ATOM 1220 C CA . LEU B 1 17 ? 1.15 -11.602 13.172 1 59.5 17 LEU B CA 1
ATOM 1221 C C . LEU B 1 17 ? 1.877 -11.086 11.93 1 59.5 17 LEU B C 1
ATOM 1223 O O . LEU B 1 17 ? 1.688 -9.938 11.531 1 59.5 17 LEU B O 1
ATOM 1227 N N . ALA B 1 18 ? 3.039 -11.695 11.617 1 76.62 18 ALA B N 1
ATOM 1228 C CA . ALA B 1 18 ? 3.867 -11.406 10.445 1 76.62 18 ALA B CA 1
ATOM 1229 C C . ALA B 1 18 ? 3.025 -11.367 9.172 1 76.62 18 ALA B C 1
ATOM 1231 O O . ALA B 1 18 ? 1.998 -12.047 9.078 1 76.62 18 ALA B O 1
ATOM 1232 N N . ASP B 1 19 ? 3.363 -10.516 8.156 1 86.44 19 ASP B N 1
ATOM 1233 C CA . ASP B 1 19 ? 2.717 -10.422 6.852 1 86.44 19 ASP B CA 1
ATOM 1234 C C . ASP B 1 19 ? 2.766 -11.758 6.113 1 86.44 19 ASP B C 1
ATOM 1236 O O . ASP B 1 19 ? 3.561 -12.633 6.461 1 86.44 19 ASP B O 1
ATOM 1240 N N . ASP B 1 20 ? 1.808 -12.023 5.281 1 92.25 20 ASP B N 1
ATOM 1241 C CA . ASP B 1 20 ? 1.803 -13.172 4.379 1 92.25 20 ASP B CA 1
ATOM 1242 C C . ASP B 1 20 ? 2.82 -12.992 3.256 1 92.25 20 ASP B C 1
ATOM 1244 O O . ASP B 1 20 ? 2.613 -12.18 2.348 1 92.25 20 ASP B O 1
ATOM 1248 N N . VAL B 1 21 ? 3.961 -13.758 3.311 1 95.5 21 VAL B N 1
ATOM 1249 C CA . VAL B 1 21 ? 5.051 -13.625 2.352 1 95.5 21 VAL B CA 1
ATOM 1250 C C . VAL B 1 21 ? 5.164 -14.906 1.521 1 95.5 21 VAL B C 1
ATOM 1252 O O . VAL B 1 21 ? 5.137 -16.016 2.066 1 95.5 21 VAL B O 1
ATOM 1255 N N . ARG B 1 22 ? 5.344 -14.719 0.16 1 96.88 22 ARG B N 1
ATOM 1256 C CA . ARG B 1 22 ? 5.461 -15.859 -0.751 1 96.88 22 ARG B CA 1
ATOM 1257 C C . ARG B 1 22 ? 6.652 -15.688 -1.688 1 96.88 22 ARG B C 1
ATOM 1259 O O . ARG B 1 22 ? 6.879 -14.594 -2.219 1 96.88 22 ARG B O 1
ATOM 1266 N N . CYS B 1 23 ? 7.371 -16.766 -1.89 1 98.12 23 CYS B N 1
ATOM 1267 C CA . CYS B 1 23 ? 8.438 -16.844 -2.885 1 98.12 23 CYS B CA 1
ATOM 1268 C C . CYS B 1 23 ? 7.961 -17.547 -4.141 1 98.12 23 CYS B C 1
ATOM 1270 O O . CYS B 1 23 ? 7.629 -18.734 -4.098 1 98.12 23 CYS B O 1
ATOM 1272 N N . LEU B 1 24 ? 8.008 -16.812 -5.238 1 98.12 24 LEU B N 1
ATOM 1273 C CA . LEU B 1 24 ? 7.414 -17.328 -6.469 1 98.12 24 LEU B CA 1
ATOM 1274 C C . LEU B 1 24 ? 8.438 -17.328 -7.602 1 98.12 24 LEU B C 1
ATOM 1276 O O . LEU B 1 24 ? 9.203 -16.391 -7.762 1 98.12 24 LEU B O 1
ATOM 1280 N N . GLN B 1 25 ? 8.414 -18.422 -8.383 1 97.5 25 GLN B N 1
ATOM 1281 C CA . GLN B 1 25 ? 9.266 -18.562 -9.562 1 97.5 25 GLN B CA 1
ATOM 1282 C C . GLN B 1 25 ? 8.453 -18.969 -10.789 1 97.5 25 GLN B C 1
ATOM 1284 O O . GLN B 1 25 ? 7.621 -19.875 -10.711 1 97.5 25 GLN B O 1
ATOM 1289 N N . SER B 1 26 ? 8.734 -18.266 -11.883 1 97.62 26 SER B N 1
ATOM 1290 C CA . SER B 1 26 ? 8 -18.594 -13.102 1 97.62 26 SER B CA 1
ATOM 1291 C C . SER B 1 26 ? 8.391 -19.969 -13.633 1 97.62 26 SER B C 1
ATOM 1293 O O . SER B 1 26 ? 9.516 -20.422 -13.422 1 97.62 26 SER B O 1
ATOM 1295 N N . THR B 1 27 ? 7.391 -20.75 -14.297 1 94.94 27 THR B N 1
ATOM 1296 C CA . THR B 1 27 ? 7.59 -22.125 -14.727 1 94.94 27 THR B CA 1
ATOM 1297 C C . THR B 1 27 ? 7.988 -22.172 -16.203 1 94.94 27 THR B C 1
ATOM 1299 O O . THR B 1 27 ? 8.422 -23.219 -16.703 1 94.94 27 THR B O 1
ATOM 1302 N N . GLY B 1 28 ? 8.078 -21.094 -16.969 1 88 28 GLY B N 1
ATOM 1303 C CA . GLY B 1 28 ? 8.461 -21.078 -18.359 1 88 28 GLY B CA 1
ATOM 1304 C C . GLY B 1 28 ? 9.562 -20.094 -18.688 1 88 28 GLY B C 1
ATOM 1305 O O . GLY B 1 28 ? 9.617 -19.016 -18.094 1 88 28 GLY B O 1
ATOM 1306 N N . GLY B 1 29 ? 10.453 -20.531 -19.656 1 88 29 GLY B N 1
ATOM 1307 C CA . GLY B 1 29 ? 11.484 -19.609 -20.109 1 88 29 GLY B CA 1
ATOM 1308 C C . GLY B 1 29 ? 12.508 -19.266 -19.047 1 88 29 GLY B C 1
ATOM 1309 O O . GLY B 1 29 ? 12.82 -20.094 -18.188 1 88 29 GLY B O 1
ATOM 1310 N N . LYS B 1 30 ? 13.219 -18.125 -19.25 1 90.38 30 LYS B N 1
ATOM 1311 C CA . LYS B 1 30 ? 14.109 -17.609 -18.219 1 90.38 30 LYS B CA 1
ATOM 1312 C C . LYS B 1 30 ? 13.352 -17.312 -16.922 1 90.38 30 LYS B C 1
ATOM 1314 O O . LYS B 1 30 ? 12.32 -16.641 -16.953 1 90.38 30 LYS B O 1
ATOM 1319 N N . PRO B 1 31 ? 13.828 -17.812 -15.891 1 94.19 31 PRO B N 1
ATOM 1320 C CA . PRO B 1 31 ? 13.062 -17.719 -14.648 1 94.19 31 PRO B CA 1
ATOM 1321 C C . PRO B 1 31 ? 12.891 -16.281 -14.164 1 94.19 31 PRO B C 1
ATOM 1323 O O . PRO B 1 31 ? 13.852 -15.523 -14.125 1 94.19 31 PRO B O 1
ATOM 1326 N N . ILE B 1 32 ? 11.719 -15.914 -13.875 1 96.81 32 ILE B N 1
ATOM 1327 C CA . ILE B 1 32 ? 11.359 -14.703 -13.148 1 96.81 32 ILE B CA 1
ATOM 1328 C C . ILE B 1 32 ? 11.094 -15.047 -11.68 1 96.81 32 ILE B C 1
ATOM 1330 O O . ILE B 1 32 ? 10.312 -15.953 -11.383 1 96.81 32 ILE B O 1
ATOM 1334 N N . GLN B 1 33 ? 11.789 -14.406 -10.805 1 97.94 33 GLN B N 1
ATOM 1335 C CA . GLN B 1 33 ? 11.648 -14.633 -9.367 1 97.94 33 GLN B CA 1
ATOM 1336 C C . GLN B 1 33 ? 11.102 -13.391 -8.672 1 97.94 33 GLN B C 1
ATOM 1338 O O . GLN B 1 33 ? 11.617 -12.289 -8.859 1 97.94 33 GLN B O 1
ATOM 1343 N N . LEU B 1 34 ? 10.078 -13.633 -7.91 1 97.5 34 LEU B N 1
ATOM 1344 C CA . LEU B 1 34 ? 9.508 -12.492 -7.207 1 97.5 34 LEU B CA 1
ATOM 1345 C C . LEU B 1 34 ? 9.055 -12.883 -5.809 1 97.5 34 LEU B C 1
ATOM 1347 O O . LEU B 1 34 ? 8.656 -14.031 -5.578 1 97.5 34 LEU B O 1
ATOM 1351 N N . GLN B 1 35 ? 9.227 -12.023 -4.898 1 98.19 35 GLN B N 1
ATOM 1352 C CA . GLN B 1 35 ? 8.688 -12.078 -3.545 1 98.19 35 GLN B CA 1
ATOM 1353 C C . GLN B 1 35 ? 7.41 -11.25 -3.424 1 98.19 35 GLN B C 1
ATOM 1355 O O . GLN B 1 35 ? 7.43 -10.039 -3.645 1 98.19 35 GLN B O 1
ATOM 1360 N N . MET B 1 36 ? 6.293 -11.922 -3.129 1 97.62 36 MET B N 1
ATOM 1361 C CA . MET B 1 36 ? 5.031 -11.234 -2.861 1 97.62 36 MET B CA 1
ATOM 1362 C C . MET B 1 36 ? 4.781 -11.125 -1.36 1 97.62 36 MET B C 1
ATOM 1364 O O . MET B 1 36 ? 4.922 -12.102 -0.627 1 97.62 36 MET B O 1
ATOM 1368 N N . THR B 1 37 ? 4.48 -9.953 -0.866 1 95.94 37 THR B N 1
ATOM 1369 C CA . THR B 1 37 ? 4.098 -9.695 0.518 1 95.94 37 THR B CA 1
ATOM 1370 C C . THR B 1 37 ? 2.695 -9.094 0.588 1 95.94 37 THR B C 1
ATOM 1372 O O . THR B 1 37 ? 2.441 -8.023 0.031 1 95.94 37 THR B O 1
ATOM 1375 N N . LEU B 1 38 ? 1.77 -9.797 1.205 1 94.81 38 LEU B N 1
ATOM 1376 C CA . LEU B 1 38 ? 0.439 -9.281 1.503 1 94.81 38 LEU B CA 1
ATOM 1377 C C . LEU B 1 38 ? 0.354 -8.797 2.947 1 94.81 38 LEU B C 1
ATOM 1379 O O . LEU B 1 38 ? 0.604 -9.57 3.879 1 94.81 38 LEU B O 1
ATOM 1383 N N . PHE B 1 39 ? -0.028 -7.559 3.104 1 92.12 39 PHE B N 1
ATOM 1384 C CA . PHE B 1 39 ? -0.103 -6.988 4.445 1 92.12 39 PHE B CA 1
ATOM 1385 C C . PHE B 1 39 ? -1.311 -7.535 5.199 1 92.12 39 PHE B C 1
ATOM 1387 O O . PHE B 1 39 ? -2.383 -7.715 4.617 1 92.12 39 PHE B O 1
ATOM 1394 N N . THR B 1 40 ? -1.091 -7.809 6.523 1 87.69 40 THR B N 1
ATOM 1395 C CA . THR B 1 40 ? -2.148 -8.367 7.359 1 87.69 40 THR B CA 1
ATOM 1396 C C . THR B 1 40 ? -2.447 -7.449 8.539 1 87.69 40 THR B C 1
ATOM 1398 O O . THR B 1 40 ? -1.617 -6.613 8.906 1 87.69 40 THR B O 1
ATOM 1401 N N . ASP B 1 41 ? -3.695 -7.52 8.992 1 79.81 41 ASP B N 1
ATOM 1402 C CA . ASP B 1 41 ? -4.066 -6.801 10.203 1 79.81 41 ASP B CA 1
ATOM 1403 C C . ASP B 1 41 ? -3.695 -7.598 11.453 1 79.81 41 ASP B C 1
ATOM 1405 O O . ASP B 1 41 ? -3.021 -8.625 11.359 1 79.81 41 ASP B O 1
ATOM 1409 N N . ALA B 1 42 ? -4.211 -6.98 12.578 1 75 42 ALA B N 1
ATOM 1410 C CA . ALA B 1 42 ? -3.863 -7.578 13.867 1 75 42 ALA B CA 1
ATOM 1411 C C . ALA B 1 42 ? -4.465 -8.977 14 1 75 42 ALA B C 1
ATOM 1413 O O . ALA B 1 42 ? -3.943 -9.812 14.742 1 75 42 ALA B O 1
ATOM 1414 N N . GLU B 1 43 ? -5.492 -9.289 13.266 1 78.88 43 GLU B N 1
ATOM 1415 C CA . GLU B 1 43 ? -6.168 -10.586 13.32 1 78.88 43 GLU B CA 1
ATOM 1416 C C . GLU B 1 43 ? -5.641 -11.531 12.25 1 78.88 43 GLU B C 1
ATOM 1418 O O . GLU B 1 43 ? -6.078 -12.68 12.164 1 78.88 43 GLU B O 1
ATOM 1423 N N . GLY B 1 44 ? -4.793 -11.062 11.469 1 76.06 44 GLY B N 1
ATOM 1424 C CA . GLY B 1 44 ? -4.184 -11.914 10.453 1 76.06 44 GLY B CA 1
ATOM 1425 C C . GLY B 1 44 ? -4.883 -11.844 9.109 1 76.06 44 GLY B C 1
ATOM 1426 O O . GLY B 1 44 ? -4.48 -12.516 8.156 1 76.06 44 GLY B O 1
ATOM 1427 N N . GLY B 1 45 ? -5.941 -11.133 9.008 1 81.25 45 GLY B N 1
ATOM 1428 C CA . GLY B 1 45 ? -6.617 -10.961 7.73 1 81.25 45 GLY B CA 1
ATOM 1429 C C . GLY B 1 45 ? -5.91 -10 6.801 1 81.25 45 GLY B C 1
ATOM 1430 O O . GLY B 1 45 ? -5.277 -9.039 7.258 1 81.25 45 GLY B O 1
ATOM 1431 N N . TRP B 1 46 ? -5.973 -10.352 5.484 1 83.31 46 TRP B N 1
ATOM 1432 C CA . TRP B 1 46 ? -5.363 -9.453 4.512 1 83.31 46 TRP B CA 1
ATOM 1433 C C . TRP B 1 46 ? -5.984 -8.062 4.594 1 83.31 46 TRP B C 1
ATOM 1435 O O . TRP B 1 46 ? -7.203 -7.926 4.715 1 83.31 46 TRP B O 1
ATOM 1445 N N . GLN B 1 47 ? -5.086 -6.965 4.461 1 82.62 47 GLN B N 1
ATOM 1446 C CA . GLN B 1 47 ? -5.516 -5.57 4.52 1 82.62 47 GLN B CA 1
ATOM 1447 C C . GLN B 1 47 ? -5.824 -5.031 3.123 1 82.62 47 GLN B C 1
ATOM 1449 O O . GLN B 1 47 ? -6.039 -3.83 2.949 1 82.62 47 GLN B O 1
ATOM 1454 N N . GLY B 1 48 ? -5.793 -5.844 2.1 1 91.31 48 GLY B N 1
ATOM 1455 C CA . GLY B 1 48 ? -6.086 -5.414 0.741 1 91.31 48 GLY B CA 1
ATOM 1456 C C . GLY B 1 48 ? -4.93 -4.688 0.083 1 91.31 48 GLY B C 1
ATOM 1457 O O . GLY B 1 48 ? -5.113 -4 -0.926 1 91.31 48 GLY B O 1
ATOM 1458 N N . ALA B 1 49 ? -3.83 -4.703 0.643 1 96.06 49 ALA B N 1
ATOM 1459 C CA . ALA B 1 49 ? -2.617 -4.07 0.134 1 96.06 49 ALA B CA 1
ATOM 1460 C C . ALA B 1 49 ? -1.408 -4.988 0.3 1 96.06 49 ALA B C 1
ATOM 1462 O O . ALA B 1 49 ? -1.407 -5.875 1.158 1 96.06 49 ALA B O 1
ATOM 1463 N N . GLY B 1 50 ? -0.395 -4.723 -0.533 1 96.5 50 GLY B N 1
ATOM 1464 C CA . GLY B 1 50 ? 0.852 -5.469 -0.49 1 96.5 50 GLY B CA 1
ATOM 1465 C C . GLY B 1 50 ? 1.911 -4.914 -1.424 1 96.5 50 GLY B C 1
ATOM 1466 O O . GLY B 1 50 ? 1.833 -3.756 -1.843 1 96.5 50 GLY B O 1
ATOM 1467 N N . GLN B 1 51 ? 2.984 -5.77 -1.604 1 97.19 51 GLN B N 1
ATOM 1468 C CA . GLN B 1 51 ? 4.055 -5.402 -2.525 1 97.19 51 GLN B CA 1
ATOM 1469 C C . GLN B 1 51 ? 4.672 -6.637 -3.174 1 97.19 51 GLN B C 1
ATOM 1471 O O . GLN B 1 51 ? 4.57 -7.742 -2.637 1 97.19 51 GLN B O 1
ATOM 1476 N N . VAL B 1 52 ? 5.27 -6.406 -4.332 1 97.81 52 VAL B N 1
ATOM 1477 C CA . VAL B 1 52 ? 6.031 -7.43 -5.039 1 97.81 52 VAL B CA 1
ATOM 1478 C C . VAL B 1 52 ? 7.441 -6.926 -5.32 1 97.81 52 VAL B C 1
ATOM 1480 O O . VAL B 1 52 ? 7.6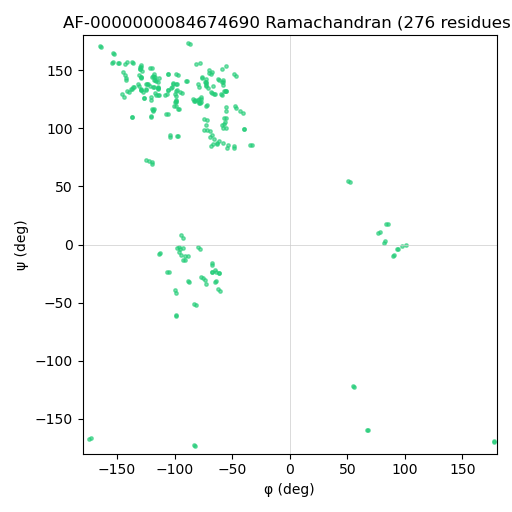29 -5.781 -5.738 1 97.81 52 VAL B O 1
ATOM 1483 N N . GLN B 1 53 ? 8.359 -7.762 -5.031 1 97.69 53 GLN B N 1
ATOM 1484 C CA . GLN B 1 53 ? 9.766 -7.488 -5.328 1 97.69 53 GLN B CA 1
ATOM 1485 C C . GLN B 1 53 ? 10.336 -8.531 -6.285 1 97.69 53 GLN B C 1
ATOM 1487 O O . GLN B 1 53 ? 10.398 -9.719 -5.961 1 97.69 53 GLN B O 1
ATOM 1492 N N . TYR B 1 54 ? 10.695 -7.98 -7.465 1 97.5 54 TYR B N 1
ATOM 1493 C CA . TYR B 1 54 ? 11.383 -8.836 -8.43 1 97.5 54 TYR B CA 1
ATOM 1494 C C . TYR B 1 54 ? 12.859 -8.969 -8.078 1 97.5 54 TYR B C 1
ATOM 1496 O O . TYR B 1 54 ? 13.508 -7.988 -7.699 1 97.5 54 TYR B O 1
ATOM 1504 N N . ARG B 1 55 ? 13.273 -10.18 -8.219 1 96.5 55 ARG B N 1
ATOM 1505 C CA . ARG B 1 55 ? 14.711 -10.359 -8.031 1 96.5 55 ARG B CA 1
ATOM 1506 C C . ARG B 1 55 ? 15.508 -9.469 -8.977 1 96.5 55 ARG B C 1
ATOM 1508 O O . ARG B 1 55 ? 15.219 -9.406 -10.172 1 96.5 55 ARG B O 1
ATOM 1515 N N . GLY B 1 56 ? 16.484 -8.789 -8.383 1 94.25 56 GLY B N 1
ATOM 1516 C CA . GLY B 1 56 ? 17.375 -7.957 -9.18 1 94.25 56 GLY B CA 1
ATOM 1517 C C . GLY B 1 56 ? 16.875 -6.531 -9.336 1 94.25 56 GLY B C 1
ATOM 1518 O O . GLY B 1 56 ? 17.562 -5.688 -9.898 1 94.25 56 GLY B O 1
ATOM 1519 N N . GLN B 1 57 ? 15.711 -6.223 -8.961 1 93.5 57 GLN B N 1
ATOM 1520 C CA . GLN B 1 57 ? 15.172 -4.867 -9.016 1 93.5 57 GLN B CA 1
ATOM 1521 C C . GLN B 1 57 ? 15.289 -4.18 -7.656 1 93.5 57 GLN B C 1
ATOM 1523 O O . GLN B 1 57 ? 15.094 -4.809 -6.613 1 93.5 57 GLN B O 1
ATOM 1528 N N . PRO B 1 58 ? 15.648 -3.016 -7.711 1 90.31 58 PRO B N 1
ATOM 1529 C CA . PRO B 1 58 ? 15.898 -2.32 -6.445 1 90.31 58 PRO B CA 1
ATOM 1530 C C . PRO B 1 58 ? 14.617 -1.977 -5.691 1 90.31 58 PRO B C 1
ATOM 1532 O O . PRO B 1 58 ? 14.609 -1.938 -4.461 1 90.31 58 PRO B O 1
ATOM 1535 N N . ALA B 1 59 ? 13.57 -1.674 -6.359 1 91.81 59 ALA B N 1
ATOM 1536 C CA . ALA B 1 59 ? 12.367 -1.216 -5.68 1 91.81 59 ALA B CA 1
ATOM 1537 C C . ALA B 1 59 ? 11.227 -2.225 -5.84 1 91.81 59 ALA B C 1
ATOM 1539 O O . ALA B 1 59 ? 11.125 -2.893 -6.871 1 91.81 59 ALA B O 1
ATOM 1540 N N . SER B 1 60 ? 10.438 -2.365 -4.777 1 96.12 60 SER B N 1
ATOM 1541 C CA . SER B 1 60 ? 9.211 -3.145 -4.867 1 96.12 60 SER B CA 1
ATOM 1542 C C . SER B 1 60 ? 8.102 -2.354 -5.555 1 96.12 60 SER B C 1
ATOM 1544 O O . SER B 1 60 ? 8.156 -1.122 -5.609 1 96.12 60 SER B O 1
ATOM 1546 N N . LEU B 1 61 ? 7.16 -3.035 -6.117 1 97.38 61 LEU B N 1
ATOM 1547 C CA . LEU B 1 61 ? 5.949 -2.451 -6.688 1 97.38 61 LEU B CA 1
ATOM 1548 C C . LEU B 1 61 ? 4.746 -2.713 -5.789 1 97.38 61 LEU B C 1
ATOM 1550 O O . LEU B 1 61 ? 4.578 -3.82 -5.273 1 97.38 61 LEU B O 1
ATOM 1554 N N . PRO B 1 62 ? 4.004 -1.724 -5.551 1 98 62 PRO B N 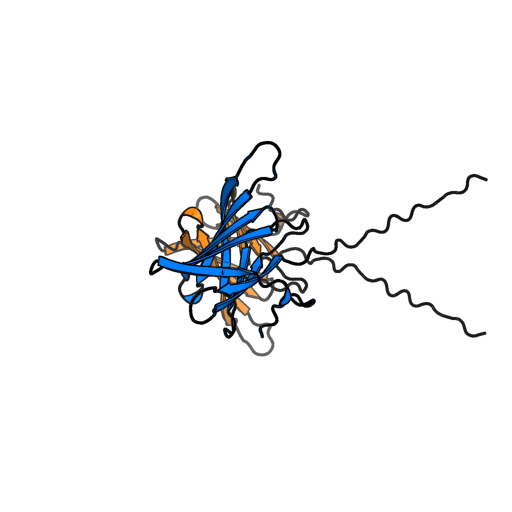1
ATOM 1555 C CA . PRO B 1 62 ? 2.803 -1.955 -4.746 1 98 62 PRO B CA 1
ATOM 1556 C C . PRO B 1 62 ? 1.742 -2.766 -5.488 1 98 62 PRO B C 1
ATOM 1558 O O . PRO B 1 62 ? 1.631 -2.668 -6.711 1 98 62 PRO B O 1
ATOM 1561 N N . ILE B 1 63 ? 0.957 -3.527 -4.715 1 98.44 63 ILE B N 1
ATOM 1562 C CA . ILE B 1 63 ? -0.21 -4.219 -5.254 1 98.44 63 ILE B CA 1
ATOM 1563 C C . ILE B 1 63 ? -1.426 -3.943 -4.371 1 98.44 63 ILE B C 1
ATOM 1565 O O . ILE B 1 63 ? -1.287 -3.699 -3.172 1 98.44 63 ILE B O 1
ATOM 1569 N N . VAL B 1 64 ? -2.623 -3.971 -4.973 1 98.38 64 VAL B N 1
ATOM 1570 C CA . VAL B 1 64 ? -3.875 -3.748 -4.254 1 98.38 64 VAL B CA 1
ATOM 1571 C C . VAL B 1 64 ? -4.875 -4.848 -4.609 1 98.38 64 VAL B C 1
ATOM 1573 O O . VAL B 1 64 ? -4.902 -5.328 -5.746 1 98.38 64 VAL B O 1
ATOM 1576 N N . PHE B 1 65 ? -5.695 -5.242 -3.662 1 97.94 65 PHE B N 1
ATOM 1577 C CA . PHE B 1 65 ? -6.723 -6.258 -3.846 1 97.94 65 PHE B CA 1
ATOM 1578 C C . PHE B 1 65 ? -7.828 -5.75 -4.766 1 97.94 65 PHE B C 1
ATOM 1580 O O . PHE B 1 65 ? -8.305 -4.621 -4.609 1 97.94 65 PHE B O 1
ATOM 1587 N N . LYS B 1 66 ? -8.18 -6.535 -5.734 1 98 66 LYS B N 1
ATOM 1588 C CA . LYS B 1 66 ? -9.305 -6.199 -6.598 1 98 66 LYS B CA 1
ATOM 1589 C C . LYS B 1 66 ? -10.57 -6.945 -6.176 1 98 66 LYS B C 1
ATOM 1591 O O . LYS B 1 66 ? -11.578 -6.328 -5.828 1 98 66 LYS B O 1
ATOM 1596 N N . ASP B 1 67 ? -10.453 -8.258 -6.25 1 97 67 ASP B N 1
ATOM 1597 C CA . ASP B 1 67 ? -11.641 -9.047 -5.934 1 97 67 ASP B CA 1
ATOM 1598 C C . ASP B 1 67 ? -11.273 -10.508 -5.676 1 97 67 ASP B C 1
ATOM 1600 O O . ASP B 1 67 ? -10.102 -10.883 -5.742 1 97 67 ASP B O 1
ATOM 1604 N N . SER B 1 68 ? -12.297 -11.219 -5.176 1 95.31 68 SER B N 1
ATOM 1605 C CA . SER B 1 68 ? -12.211 -12.656 -4.957 1 95.31 68 SER B CA 1
ATOM 1606 C C . SER B 1 68 ? -13.508 -13.359 -5.355 1 95.31 68 SER B C 1
ATOM 1608 O O . SER B 1 68 ? -14.594 -12.867 -5.07 1 95.31 68 SER B O 1
ATOM 1610 N N . GLU B 1 69 ? -13.32 -14.477 -6.172 1 95.62 69 GLU B N 1
ATOM 1611 C CA . GLU B 1 69 ? -14.453 -15.305 -6.578 1 95.62 69 GLU B CA 1
ATOM 1612 C C . GLU B 1 69 ? -14.352 -16.703 -5.988 1 95.62 69 GLU B C 1
ATOM 1614 O O . GLU B 1 69 ? -13.281 -17.312 -5.996 1 95.62 69 GLU B O 1
ATOM 1619 N N . GLU B 1 70 ? -15.562 -17.156 -5.43 1 93.5 70 GLU B N 1
ATOM 1620 C CA . GLU B 1 70 ? -15.594 -18.547 -5 1 93.5 70 GLU B CA 1
ATOM 1621 C C . GLU B 1 70 ? -15.609 -19.5 -6.195 1 93.5 70 GLU B C 1
ATOM 1623 O O . GLU B 1 70 ? -16.484 -19.406 -7.051 1 93.5 70 GLU B O 1
ATOM 1628 N N . VAL B 1 71 ? -14.648 -20.328 -6.293 1 91.94 71 VAL B N 1
ATOM 1629 C CA . VAL B 1 71 ? -14.539 -21.172 -7.477 1 91.94 71 VAL B CA 1
ATOM 1630 C C . VAL B 1 71 ? -14.938 -22.609 -7.129 1 91.94 71 VAL B C 1
ATOM 1632 O O . VAL B 1 71 ? -15.266 -23.391 -8.016 1 91.94 71 VAL B O 1
ATOM 1635 N N . MET B 1 72 ? -14.883 -23.062 -5.988 1 84 72 MET B N 1
ATOM 1636 C CA . MET B 1 72 ? -15.398 -24.344 -5.527 1 84 72 MET B CA 1
ATOM 1637 C C . MET B 1 72 ? -16.109 -24.188 -4.184 1 84 72 MET B C 1
ATOM 1639 O O . MET B 1 72 ? -15.5 -23.781 -3.197 1 84 72 MET B O 1
ATOM 1643 N N . ALA B 1 73 ? -17.484 -24.359 -4.324 1 79.5 73 ALA B N 1
ATOM 1644 C CA . ALA B 1 73 ? -18.281 -24.312 -3.107 1 79.5 73 ALA B CA 1
ATOM 1645 C C . ALA B 1 73 ? -19.031 -25.625 -2.9 1 79.5 73 ALA B C 1
ATOM 1647 O O . ALA B 1 73 ? -20.094 -25.844 -3.504 1 79.5 73 ALA B O 1
ATOM 1648 N N . VAL B 1 74 ? -18.375 -26.578 -2.592 1 73.31 74 VAL B N 1
ATOM 1649 C CA . VAL B 1 74 ? -19.047 -27.844 -2.32 1 73.31 74 VAL B CA 1
ATOM 1650 C C . VAL B 1 74 ? -19.406 -27.922 -0.839 1 73.31 74 VAL B C 1
ATOM 1652 O O . VAL B 1 74 ? -18.625 -27.516 0.021 1 73.31 74 VAL B O 1
ATOM 1655 N N . GLU B 1 75 ? -20.656 -28.5 -0.739 1 73.88 75 GLU B N 1
ATOM 1656 C CA . GLU B 1 75 ? -21.141 -28.75 0.614 1 73.88 75 GLU B CA 1
ATOM 1657 C C . GLU B 1 75 ? -20.156 -29.594 1.412 1 73.88 75 GLU B C 1
ATOM 1659 O O . GLU B 1 75 ? -19.5 -30.484 0.864 1 73.88 75 GLU B O 1
ATOM 1664 N N . ASP B 1 76 ? -19.516 -29.078 2.516 1 76.19 76 ASP B N 1
ATOM 1665 C CA . ASP B 1 76 ? -18.719 -29.797 3.506 1 76.19 76 ASP B CA 1
ATOM 1666 C C . ASP B 1 76 ? -17.219 -29.609 3.242 1 76.19 76 ASP B C 1
ATOM 1668 O O . ASP B 1 76 ? -16.406 -30.375 3.758 1 76.19 76 ASP B O 1
ATOM 1672 N N . ARG B 1 77 ? -17.062 -28.906 2.271 1 77.94 77 ARG B N 1
ATOM 1673 C CA . ARG B 1 77 ? -15.648 -28.672 2.029 1 77.94 77 ARG B CA 1
ATOM 1674 C C . ARG B 1 77 ? -15.312 -27.188 2.148 1 77.94 77 ARG B C 1
ATOM 1676 O O . ARG B 1 77 ? -16.172 -26.328 1.91 1 77.94 77 ARG B O 1
ATOM 1683 N N . PRO B 1 78 ? -14.086 -26.969 2.691 1 87.56 78 PRO B N 1
ATOM 1684 C CA . PRO B 1 78 ? -13.688 -25.562 2.709 1 87.56 78 PRO B CA 1
ATOM 1685 C C . PRO B 1 78 ? -13.719 -24.922 1.322 1 87.56 78 PRO B C 1
ATOM 1687 O O . PRO B 1 78 ? -13.328 -25.562 0.338 1 87.56 78 PRO B O 1
ATOM 1690 N N . SER B 1 79 ? -14.297 -23.797 1.237 1 91.62 79 SER B N 1
ATOM 1691 C CA . SER B 1 79 ? -14.422 -23.062 -0.019 1 91.62 79 SER B CA 1
ATOM 1692 C C . SER B 1 79 ? -13.055 -22.703 -0.583 1 91.62 79 SER B C 1
ATOM 1694 O O . SER B 1 79 ? -12.117 -22.422 0.171 1 91.62 79 SER B O 1
ATOM 1696 N N . GLU B 1 80 ? -12.938 -22.797 -1.935 1 94.31 80 GLU B N 1
ATOM 1697 C CA . GLU B 1 80 ? -11.781 -22.312 -2.674 1 94.31 80 GLU B CA 1
ATOM 1698 C C . GLU B 1 80 ? -12.102 -21.016 -3.42 1 94.31 80 GLU B C 1
ATOM 1700 O O . GLU B 1 80 ? -13.227 -20.812 -3.873 1 94.31 80 GLU B O 1
ATOM 1705 N N . PHE B 1 81 ? -11.055 -20.234 -3.471 1 95.75 81 PHE B N 1
ATOM 1706 C CA . PHE B 1 81 ? -11.258 -18.906 -4.051 1 95.75 81 PHE B CA 1
ATOM 1707 C C . PHE B 1 81 ? -10.211 -18.609 -5.117 1 95.75 81 PHE B C 1
ATOM 1709 O O . PHE B 1 81 ? -9.141 -19.234 -5.133 1 95.75 81 PHE B O 1
ATOM 1716 N N . ARG B 1 82 ? -10.578 -17.781 -6.098 1 97.12 82 ARG B N 1
ATOM 1717 C CA . ARG B 1 82 ? -9.648 -17.078 -6.969 1 97.12 82 ARG B CA 1
ATOM 1718 C C . ARG B 1 82 ? -9.57 -15.594 -6.598 1 97.12 82 ARG B C 1
ATOM 1720 O O . ARG B 1 82 ? -10.562 -14.867 -6.719 1 97.12 82 ARG B O 1
ATOM 1727 N N . SER B 1 83 ? -8.414 -15.188 -6.09 1 97 83 SER B N 1
ATOM 1728 C CA . SER B 1 83 ? -8.203 -13.789 -5.73 1 97 83 SER B CA 1
ATOM 1729 C C . SER B 1 83 ? -7.395 -13.062 -6.797 1 97 83 SER B C 1
ATOM 1731 O O . SER B 1 83 ? -6.441 -13.617 -7.348 1 97 83 SER B O 1
ATOM 1733 N N . THR B 1 84 ? -7.785 -11.82 -7.105 1 98.31 84 THR B N 1
ATOM 1734 C CA . THR B 1 84 ? -7.098 -10.977 -8.078 1 98.31 84 THR B CA 1
ATOM 1735 C C . THR B 1 84 ? -6.527 -9.734 -7.398 1 98.31 84 THR B C 1
ATOM 1737 O O . THR B 1 84 ? -7.211 -9.078 -6.605 1 98.31 84 THR B O 1
ATOM 1740 N N . TRP B 1 85 ? -5.277 -9.492 -7.672 1 98.56 85 TRP B N 1
ATOM 1741 C CA . TRP B 1 85 ? -4.551 -8.32 -7.188 1 98.56 85 TRP B CA 1
ATOM 1742 C C . TRP B 1 85 ? -3.967 -7.523 -8.352 1 98.56 85 TRP B C 1
ATOM 1744 O O . TRP B 1 85 ? -3.445 -8.102 -9.305 1 98.56 85 TRP B O 1
ATOM 1754 N N . LEU B 1 86 ? -4.055 -6.199 -8.273 1 98.88 86 LEU B N 1
ATOM 1755 C CA . LEU B 1 86 ? -3.539 -5.316 -9.312 1 98.88 86 LEU B CA 1
ATOM 1756 C C . LEU B 1 86 ? -2.133 -4.836 -8.969 1 98.88 86 LEU B C 1
ATOM 1758 O O . LEU B 1 86 ? -1.88 -4.395 -7.84 1 98.88 86 LEU B O 1
ATOM 1762 N N . GLU B 1 87 ? -1.236 -4.941 -9.906 1 98.69 87 GLU B N 1
ATOM 1763 C CA . GLU B 1 87 ? 0.08 -4.316 -9.805 1 98.69 87 GLU B CA 1
ATOM 1764 C C . GLU B 1 87 ? 0.032 -2.855 -10.25 1 98.69 87 GLU B C 1
ATOM 1766 O O . GLU B 1 87 ? -0.394 -2.553 -11.359 1 98.69 87 GLU B O 1
ATOM 1771 N N . VAL B 1 88 ? 0.483 -1.982 -9.375 1 98.69 88 VAL B N 1
ATOM 1772 C CA . VAL B 1 88 ? 0.482 -0.558 -9.688 1 98.69 88 VAL B CA 1
ATOM 1773 C C . VAL B 1 88 ? 1.896 -0.107 -10.055 1 98.69 88 VAL B C 1
ATOM 1775 O O . VAL B 1 88 ? 2.867 -0.52 -9.414 1 98.69 88 VAL B O 1
ATOM 1778 N N . LEU B 1 89 ? 1.969 0.692 -11.156 1 98.06 89 LEU B N 1
ATOM 1779 C CA . LEU B 1 89 ? 3.193 1.388 -11.531 1 98.06 89 LEU B CA 1
ATOM 1780 C C . LEU B 1 89 ? 3.109 2.869 -11.18 1 98.06 89 LEU B C 1
ATOM 1782 O O . LEU B 1 89 ? 2.658 3.68 -11.992 1 98.06 89 LEU B O 1
ATOM 1786 N N . PRO B 1 90 ? 3.645 3.131 -9.984 1 97.75 90 PRO B N 1
ATOM 1787 C CA . PRO B 1 90 ? 3.412 4.492 -9.5 1 97.75 90 PRO B CA 1
ATOM 1788 C C . PRO B 1 90 ? 4.031 5.555 -10.398 1 97.75 90 PRO B C 1
ATOM 1790 O O . PRO B 1 90 ? 3.41 6.59 -10.656 1 97.75 90 PRO B O 1
ATOM 1793 N N . ASP B 1 91 ? 5.176 5.355 -10.938 1 96.25 91 ASP B N 1
ATOM 1794 C CA . ASP B 1 91 ? 5.863 6.344 -11.766 1 96.25 91 ASP B CA 1
ATOM 1795 C C . ASP B 1 91 ? 5.086 6.621 -13.055 1 96.25 91 ASP B C 1
ATOM 1797 O O . ASP B 1 91 ? 5.117 7.738 -13.57 1 96.25 91 ASP B O 1
ATOM 1801 N N . GLU B 1 92 ? 4.418 5.664 -13.57 1 97.19 92 GLU B N 1
ATOM 1802 C CA . GLU B 1 92 ? 3.627 5.789 -14.789 1 97.19 92 GLU B CA 1
ATOM 1803 C C . GLU B 1 92 ? 2.166 6.094 -14.469 1 97.19 92 GLU B C 1
ATOM 1805 O O . GLU B 1 92 ? 1.367 6.352 -15.375 1 97.19 92 GLU B O 1
ATOM 1810 N N . GLU B 1 93 ? 1.797 6.031 -13.258 1 97.31 93 GLU B N 1
ATOM 1811 C CA . GLU B 1 93 ? 0.437 6.254 -12.781 1 97.31 93 GLU B CA 1
ATOM 1812 C C . GLU B 1 93 ? -0.566 5.391 -13.539 1 97.31 93 GLU B C 1
ATOM 1814 O O . GLU B 1 93 ? -1.568 5.895 -14.047 1 97.31 93 GLU B O 1
ATOM 1819 N N . ARG B 1 94 ? -0.289 4.09 -13.547 1 97.81 94 ARG B N 1
ATOM 1820 C CA . ARG B 1 94 ? -1.169 3.15 -14.234 1 97.81 94 ARG B CA 1
ATOM 1821 C C . ARG B 1 94 ? -1.089 1.765 -13.602 1 97.81 94 ARG B C 1
ATOM 1823 O O . ARG B 1 94 ? -0.172 1.481 -12.828 1 97.81 94 ARG B O 1
ATOM 1830 N N . ILE B 1 95 ? -2.088 0.973 -13.961 1 98.56 95 ILE B N 1
ATOM 1831 C CA . ILE B 1 95 ? -2.051 -0.446 -13.625 1 98.56 95 ILE B CA 1
ATOM 1832 C C . ILE B 1 95 ? -1.145 -1.188 -14.602 1 98.56 95 ILE B C 1
ATOM 1834 O O . ILE B 1 95 ? -1.3 -1.059 -15.82 1 98.56 95 ILE B O 1
ATOM 1838 N N . GLY B 1 96 ? -0.174 -1.908 -14.07 1 98.19 96 GLY B N 1
ATOM 1839 C CA . GLY B 1 96 ? 0.779 -2.625 -14.906 1 98.19 96 GLY B CA 1
ATOM 1840 C C . GLY B 1 96 ? 0.319 -4.023 -15.273 1 98.19 96 GLY B C 1
ATOM 1841 O O . GLY B 1 96 ? 0.71 -4.559 -16.312 1 98.19 96 GLY B O 1
ATOM 1842 N N . GLY B 1 97 ? -0.42 -4.652 -14.414 1 98.56 97 GLY B N 1
ATOM 1843 C CA . GLY B 1 97 ? -0.868 -6.023 -14.609 1 98.56 97 GLY B CA 1
ATOM 1844 C C . GLY B 1 97 ? -1.658 -6.566 -13.438 1 98.56 97 GLY B C 1
ATOM 1845 O O . GLY B 1 97 ? -2.09 -5.809 -12.562 1 98.56 97 GLY B O 1
ATOM 1846 N N . ARG B 1 98 ? -1.901 -7.918 -13.508 1 98.44 98 ARG B N 1
ATOM 1847 C CA . ARG B 1 98 ? -2.727 -8.586 -12.508 1 98.44 98 ARG B CA 1
ATOM 1848 C C . ARG B 1 98 ? -2.092 -9.898 -12.062 1 98.44 98 ARG B C 1
ATOM 1850 O O . ARG B 1 98 ? -1.549 -10.641 -12.883 1 98.44 98 ARG B O 1
ATOM 1857 N N . TYR B 1 99 ? -2.139 -10.031 -10.781 1 98.56 99 TYR B N 1
ATOM 1858 C CA . TYR B 1 99 ? -1.881 -11.352 -10.219 1 98.56 99 TYR B CA 1
ATOM 1859 C C . TYR B 1 99 ? -3.186 -12.078 -9.906 1 98.56 99 TYR B C 1
ATOM 1861 O O . TYR B 1 99 ? -4.117 -11.477 -9.359 1 98.56 99 TYR B O 1
ATOM 1869 N N . ALA B 1 100 ? -3.285 -13.32 -10.305 1 97.88 100 ALA B N 1
ATOM 1870 C CA . ALA B 1 100 ? -4.418 -14.18 -9.961 1 97.88 100 ALA B CA 1
ATOM 1871 C C . ALA B 1 100 ? -3.949 -15.484 -9.328 1 97.88 100 ALA B C 1
ATOM 1873 O O . ALA B 1 100 ? -3.086 -16.172 -9.883 1 97.88 100 ALA B O 1
ATOM 1874 N N . PHE B 1 101 ? -4.523 -15.727 -8.156 1 95.62 101 PHE B N 1
ATOM 1875 C CA . PHE B 1 101 ? -4.129 -17.016 -7.621 1 95.62 101 PHE B CA 1
ATOM 1876 C C . PHE B 1 101 ? -5.332 -17.75 -7.039 1 95.62 101 PHE B C 1
ATOM 1878 O O . PHE B 1 101 ? -6.219 -17.141 -6.449 1 95.62 101 PHE B O 1
ATOM 1885 N N . HIS B 1 102 ? -5.426 -19.031 -7.398 1 96.81 102 HIS B N 1
ATOM 1886 C CA . HIS B 1 102 ? -6.363 -20.031 -6.887 1 96.81 102 HIS B CA 1
ATOM 1887 C C . HIS B 1 102 ? -5.879 -20.625 -5.566 1 96.81 102 HIS B C 1
ATOM 1889 O O . HIS B 1 102 ? -4.762 -21.125 -5.484 1 96.81 102 HIS B O 1
ATOM 1895 N N . HIS B 1 103 ? -6.797 -20.484 -4.535 1 93.88 103 HIS B N 1
ATOM 1896 C CA . HIS B 1 103 ? -6.297 -20.875 -3.219 1 93.88 103 HIS B CA 1
ATOM 1897 C C . HIS B 1 103 ? -7.43 -21.312 -2.305 1 93.88 103 HIS B C 1
ATOM 1899 O O . HIS B 1 103 ? -8.602 -21.031 -2.566 1 93.88 103 HIS B O 1
ATOM 1905 N N . GLN B 1 104 ? -7.105 -22.078 -1.325 1 91.75 104 GLN B N 1
ATOM 1906 C CA . GLN B 1 104 ? -7.906 -22.422 -0.158 1 91.75 104 GLN B CA 1
ATOM 1907 C C . GLN B 1 104 ? -7.215 -22 1.134 1 91.75 104 GLN B C 1
ATOM 1909 O O . GLN B 1 104 ? -6.215 -22.594 1.537 1 91.75 104 GLN B O 1
ATOM 1914 N N . GLY B 1 105 ? -7.816 -20.969 1.754 1 85.88 105 GLY B N 1
ATOM 1915 C CA . GLY B 1 105 ? -7.043 -20.375 2.834 1 85.88 105 GLY B CA 1
ATOM 1916 C C . GLY B 1 105 ? -5.668 -19.906 2.396 1 85.88 105 GLY B C 1
ATOM 1917 O O . GLY B 1 105 ? -5.543 -19.141 1.438 1 85.88 105 GLY B O 1
ATOM 1918 N N . ALA B 1 106 ? -4.715 -20.406 3.021 1 85.44 106 ALA B N 1
ATOM 1919 C CA . ALA B 1 106 ? -3.338 -20.016 2.725 1 85.44 106 ALA B CA 1
ATOM 1920 C C . ALA B 1 106 ? -2.727 -20.938 1.667 1 85.44 106 ALA B C 1
ATOM 1922 O O . ALA B 1 106 ? -1.65 -20.641 1.139 1 85.44 106 ALA B O 1
ATOM 1923 N N . VAL B 1 107 ? -3.338 -22.047 1.363 1 91.12 107 VAL B N 1
ATOM 1924 C CA . VAL B 1 107 ? -2.83 -23 0.376 1 91.12 107 VAL B CA 1
ATOM 1925 C C . VAL B 1 107 ? -3.107 -22.469 -1.032 1 91.12 107 VAL B C 1
ATOM 1927 O O . VAL B 1 107 ? -4.258 -22.203 -1.388 1 91.12 107 VAL B O 1
ATOM 1930 N N . VAL B 1 108 ? -1.983 -22.422 -1.843 1 94.31 108 VAL B N 1
ATOM 1931 C CA . VAL B 1 108 ? -2.098 -21.906 -3.203 1 94.31 108 VAL B CA 1
ATOM 1932 C C . VAL B 1 108 ? -1.964 -23.047 -4.203 1 94.31 108 VAL B C 1
ATOM 1934 O O . VAL B 1 108 ? -0.981 -23.797 -4.176 1 94.31 108 VAL B O 1
ATOM 1937 N N . PHE B 1 109 ? -2.92 -23.156 -5.152 1 95.5 109 PHE B N 1
ATOM 1938 C CA . PHE B 1 109 ? -2.941 -24.203 -6.168 1 95.5 109 PHE B CA 1
ATOM 1939 C C . PHE B 1 109 ? -2.385 -23.688 -7.492 1 95.5 109 PHE B C 1
ATOM 1941 O O . PHE B 1 109 ? -1.753 -24.438 -8.242 1 95.5 109 PHE B O 1
ATOM 1948 N N . ALA B 1 110 ? -2.676 -22.531 -7.84 1 96.81 110 ALA B N 1
ATOM 1949 C CA . ALA B 1 110 ? -2.207 -21.891 -9.07 1 96.81 110 ALA B CA 1
ATOM 1950 C C . ALA B 1 110 ? -1.955 -20.406 -8.852 1 96.81 110 ALA B C 1
ATOM 1952 O O . ALA B 1 110 ? -2.643 -19.75 -8.055 1 96.81 110 ALA B O 1
ATOM 1953 N N . PHE B 1 111 ? -0.989 -19.906 -9.578 1 98 111 PHE B N 1
ATOM 1954 C CA . PHE B 1 111 ? -0.578 -18.5 -9.5 1 98 111 PHE B CA 1
ATOM 1955 C C . PHE B 1 111 ? -0.124 -18 -10.867 1 98 111 PHE B C 1
ATOM 1957 O O . PHE B 1 111 ? 0.728 -18.609 -11.508 1 98 111 PHE B O 1
ATOM 1964 N N . SER B 1 112 ? -0.685 -16.844 -11.289 1 98.31 112 SER B N 1
ATOM 1965 C CA . SER B 1 112 ? -0.3 -16.297 -12.586 1 98.31 112 SER B CA 1
ATOM 1966 C C . SER B 1 112 ? -0.232 -14.773 -12.539 1 98.31 112 SER B C 1
ATOM 1968 O O . SER B 1 112 ? -0.786 -14.148 -11.633 1 98.31 112 SER B O 1
ATOM 1970 N N . TYR B 1 113 ? 0.54 -14.312 -13.422 1 98.38 113 TYR B N 1
ATOM 1971 C CA . TYR B 1 113 ? 0.589 -12.891 -13.727 1 98.38 113 TYR B CA 1
ATOM 1972 C C . TYR B 1 113 ? 0.169 -12.625 -15.164 1 98.38 113 TYR B C 1
ATOM 1974 O O . TYR B 1 113 ? 0.565 -13.352 -16.078 1 98.38 113 TYR B O 1
ATOM 1982 N N . SER B 1 114 ? -0.71 -11.562 -15.422 1 98.44 114 SER B N 1
ATOM 1983 C CA . SER B 1 114 ? -1.074 -11.078 -16.75 1 98.44 114 SER B CA 1
ATOM 1984 C C . SER B 1 114 ? -0.7 -9.617 -16.938 1 98.44 114 SER B C 1
ATOM 1986 O O . SER B 1 114 ? -1.114 -8.758 -16.141 1 98.44 114 SER B O 1
ATOM 1988 N N . ASN B 1 115 ? 0.093 -9.422 -18 1 97.81 115 ASN B N 1
ATOM 1989 C CA . ASN B 1 115 ? 0.469 -8.055 -18.344 1 97.81 115 ASN B CA 1
ATOM 1990 C C . ASN B 1 115 ? -0.733 -7.242 -18.812 1 97.81 115 ASN B C 1
ATOM 1992 O O . ASN B 1 115 ? -1.519 -7.719 -19.641 1 97.81 115 ASN B O 1
ATOM 1996 N N . GLY B 1 116 ? -0.808 -6.055 -18.344 1 96.38 116 GLY B N 1
ATOM 1997 C CA . GLY B 1 116 ? -1.951 -5.219 -18.672 1 96.38 116 GLY B CA 1
ATOM 1998 C C . GLY B 1 116 ? -1.876 -4.629 -20.078 1 96.38 116 GLY B C 1
ATOM 1999 O O . GLY B 1 116 ? -2.898 -4.246 -20.641 1 96.38 116 GLY B O 1
ATOM 2000 N N . ARG B 1 117 ? -0.777 -4.449 -20.562 1 94.31 117 ARG B N 1
ATOM 2001 C CA . ARG B 1 117 ? -0.582 -3.789 -21.859 1 94.31 117 ARG B CA 1
ATOM 2002 C C . ARG B 1 117 ? -0.766 -4.773 -23.016 1 94.31 117 ARG B C 1
ATOM 2004 O O . ARG B 1 117 ? -1.492 -4.492 -23.969 1 94.31 117 ARG B O 1
ATOM 2011 N N . ASN B 1 118 ? -0.075 -5.91 -22.938 1 95.88 118 ASN B N 1
ATOM 2012 C CA . ASN B 1 118 ? -0.056 -6.812 -24.078 1 95.88 118 ASN B CA 1
ATOM 2013 C C . ASN B 1 118 ? -0.765 -8.125 -23.781 1 95.88 118 ASN B C 1
ATOM 2015 O O . ASN B 1 118 ? -0.89 -8.992 -24.641 1 95.88 118 ASN B O 1
ATOM 2019 N N . GLY B 1 119 ? -1.148 -8.391 -22.594 1 94.81 119 GLY B N 1
ATOM 2020 C CA . GLY B 1 119 ? -1.924 -9.57 -22.234 1 94.81 119 GLY B CA 1
ATOM 2021 C C . GLY B 1 119 ? -1.067 -10.805 -22.031 1 94.81 119 GLY B C 1
ATOM 2022 O O . GLY B 1 119 ? -1.587 -11.883 -21.734 1 94.81 119 GLY B O 1
ATOM 2023 N N . LYS B 1 120 ? 0.246 -10.641 -22.141 1 95.81 120 LYS B N 1
ATOM 2024 C CA . LYS B 1 120 ? 1.116 -11.797 -21.922 1 95.81 120 LYS B CA 1
ATOM 2025 C C . LYS B 1 120 ? 0.916 -12.367 -20.516 1 95.81 120 LYS B C 1
ATOM 2027 O O . LYS B 1 120 ? 0.815 -11.625 -19.547 1 95.81 120 LYS B O 1
ATOM 2032 N N . ARG B 1 121 ? 0.911 -13.664 -20.453 1 96.81 121 ARG B N 1
ATOM 2033 C CA . ARG B 1 121 ? 0.654 -14.375 -19.219 1 96.81 121 ARG B CA 1
ATOM 2034 C C . ARG B 1 121 ? 1.874 -15.188 -18.781 1 96.81 121 ARG B C 1
ATOM 2036 O O . ARG B 1 121 ? 2.549 -15.797 -19.625 1 96.81 121 ARG B O 1
ATOM 2043 N N . PHE B 1 122 ? 2.145 -15.203 -17.484 1 97.75 122 PHE B N 1
ATOM 2044 C CA . PHE B 1 122 ? 3.203 -15.992 -16.859 1 97.75 122 PHE B CA 1
ATOM 2045 C C . PHE B 1 122 ? 2.654 -16.797 -15.688 1 97.75 122 PHE B C 1
ATOM 2047 O O . PHE B 1 122 ? 1.92 -16.266 -14.852 1 97.75 122 PHE B O 1
ATOM 2054 N N . ASP B 1 123 ? 3.018 -18.078 -15.664 1 98.06 123 ASP B N 1
ATOM 2055 C CA . ASP B 1 123 ? 2.656 -18.938 -14.531 1 98.06 123 ASP B CA 1
ATOM 2056 C C . ASP B 1 123 ? 3.816 -19.062 -13.555 1 98.06 123 ASP B C 1
ATOM 2058 O O . ASP B 1 123 ? 4.98 -19.078 -13.953 1 98.06 123 ASP B O 1
ATOM 2062 N N . PHE B 1 124 ? 3.469 -19.172 -12.266 1 98.12 124 PHE B N 1
ATOM 2063 C CA . PHE B 1 124 ? 4.461 -19.266 -11.203 1 98.12 124 PHE B CA 1
ATOM 2064 C C . PHE B 1 124 ? 4.176 -20.453 -10.297 1 98.12 124 PHE B C 1
ATOM 2066 O O . PHE B 1 124 ? 3.027 -20.875 -10.164 1 98.12 124 PHE B O 1
ATOM 2073 N N . ALA B 1 125 ? 5.234 -20.922 -9.688 1 96.88 125 ALA B N 1
ATOM 2074 C CA . ALA B 1 125 ? 5.164 -21.891 -8.602 1 96.88 125 ALA B CA 1
ATOM 2075 C C . ALA B 1 125 ? 5.738 -21.328 -7.312 1 96.88 125 ALA B C 1
ATOM 2077 O O . ALA B 1 125 ? 6.711 -20.562 -7.336 1 96.88 125 ALA B O 1
ATOM 2078 N N . GLU B 1 126 ? 5.074 -21.688 -6.258 1 96.88 126 GLU B N 1
ATOM 2079 C CA . GLU B 1 126 ? 5.602 -21.281 -4.957 1 96.88 126 GLU B CA 1
ATOM 2080 C C . GLU B 1 126 ? 6.844 -22.094 -4.598 1 96.88 126 GLU B C 1
ATOM 2082 O O . GLU B 1 126 ? 6.91 -23.297 -4.883 1 96.88 126 GLU B O 1
ATOM 2087 N N . ARG B 1 127 ? 7.809 -21.375 -3.961 1 96.38 127 ARG B N 1
ATOM 2088 C CA . ARG B 1 127 ? 9.031 -21.969 -3.428 1 96.38 127 ARG B CA 1
ATOM 2089 C C . ARG B 1 127 ? 9.195 -21.656 -1.946 1 96.38 127 ARG B C 1
ATOM 2091 O O . ARG B 1 127 ? 10.078 -20.891 -1.567 1 96.38 127 ARG B O 1
ATOM 2098 N N . PRO B 1 128 ? 8.344 -22.328 -1.103 1 96 128 PRO B N 1
ATOM 2099 C CA . PRO B 1 128 ? 8.344 -22 0.322 1 96 128 PRO B CA 1
ATOM 2100 C C . PRO B 1 128 ? 9.688 -22.266 0.993 1 96 128 PRO B C 1
ATOM 2102 O O . PRO B 1 128 ? 10.023 -21.609 1.99 1 96 128 PRO B O 1
ATOM 2105 N N . GLU B 1 129 ? 10.484 -23.125 0.488 1 96.44 129 GLU B N 1
ATOM 2106 C CA . GLU B 1 129 ? 11.773 -23.484 1.065 1 96.44 129 GLU B CA 1
ATOM 2107 C C . GLU B 1 129 ? 12.766 -22.328 0.988 1 96.44 129 GLU B C 1
ATOM 2109 O O . GLU B 1 129 ? 13.781 -22.328 1.684 1 96.44 129 GLU B O 1
ATOM 2114 N N . LEU B 1 130 ? 12.484 -21.375 0.161 1 97.75 130 LEU B N 1
ATOM 2115 C CA . LEU B 1 130 ? 13.391 -20.25 -0.022 1 97.75 130 LEU B CA 1
ATOM 2116 C C . LEU B 1 130 ? 13.078 -19.141 0.972 1 97.75 130 LEU B C 1
ATOM 2118 O O . LEU B 1 130 ? 13.836 -18.172 1.081 1 97.75 130 LEU B O 1
ATOM 2122 N N . LEU B 1 131 ? 11.961 -19.234 1.692 1 97 131 LEU B N 1
ATOM 2123 C CA . LEU B 1 131 ? 11.594 -18.203 2.658 1 97 131 LEU B CA 1
ATOM 2124 C C . LEU B 1 131 ? 12.391 -18.359 3.949 1 97 131 LEU B C 1
ATOM 2126 O O . LEU B 1 131 ? 12.289 -19.391 4.625 1 97 131 LEU B O 1
ATOM 2130 N N . GLY B 1 132 ? 13.125 -17.297 4.293 1 96.06 132 GLY B N 1
ATOM 2131 C CA . GLY B 1 132 ? 13.906 -17.297 5.516 1 96.06 132 GLY B CA 1
ATOM 2132 C C . GLY B 1 132 ? 13.125 -16.844 6.734 1 96.06 132 GLY B C 1
ATOM 2133 O O . GLY B 1 132 ? 12.023 -16.312 6.605 1 96.06 132 GLY B O 1
ATOM 2134 N N . GLU B 1 133 ? 13.758 -16.969 7.895 1 92.75 133 GLU B N 1
ATOM 2135 C CA . GLU B 1 133 ? 13.18 -16.516 9.156 1 92.75 133 GLU B CA 1
ATOM 2136 C C . GLU B 1 133 ? 13.062 -14.992 9.188 1 92.75 133 GLU B C 1
ATOM 2138 O O . GLU B 1 133 ? 12.242 -14.445 9.93 1 92.75 133 GLU B O 1
ATOM 2143 N N . ASP B 1 134 ? 13.898 -14.398 8.375 1 92.19 134 ASP B N 1
ATOM 2144 C CA . ASP B 1 134 ? 13.906 -12.938 8.328 1 92.19 134 ASP B CA 1
ATOM 2145 C C . ASP B 1 134 ? 12.75 -12.414 7.477 1 92.19 134 ASP B C 1
ATOM 2147 O O . ASP B 1 134 ? 12.586 -11.203 7.316 1 92.19 134 ASP B O 1
ATOM 2151 N N . GLY B 1 135 ? 11.961 -13.305 6.891 1 92.75 135 GLY B N 1
ATOM 2152 C CA . GLY B 1 135 ? 10.82 -12.883 6.09 1 92.75 135 GLY B CA 1
ATOM 2153 C C . GLY B 1 135 ? 11.188 -12.539 4.66 1 92.75 135 GLY B C 1
ATOM 2154 O O . GLY B 1 135 ? 10.414 -11.898 3.951 1 92.75 135 GLY B O 1
ATOM 2155 N N . GLN B 1 136 ? 12.445 -13.062 4.262 1 94.75 136 GLN B N 1
ATOM 2156 C CA . GLN B 1 136 ? 12.914 -12.766 2.912 1 94.75 136 GLN B CA 1
ATOM 2157 C C . GLN B 1 136 ? 13.117 -14.047 2.105 1 94.75 136 GLN B C 1
ATOM 2159 O O . GLN B 1 136 ? 13.422 -15.102 2.67 1 94.75 136 GLN B O 1
ATOM 2164 N N . CYS B 1 137 ? 12.805 -13.898 0.852 1 97.81 137 CYS B N 1
ATOM 2165 C CA . CYS B 1 137 ? 13.117 -15 -0.055 1 97.81 137 CYS B CA 1
ATOM 2166 C C . CYS B 1 137 ? 14.602 -15.023 -0.402 1 97.81 137 CYS B C 1
ATOM 2168 O O . CYS B 1 137 ? 15.133 -14.039 -0.928 1 97.81 137 CYS B O 1
ATOM 2170 N N . HIS B 1 138 ? 15.312 -16.156 -0.135 1 97.62 138 HIS B N 1
ATOM 2171 C CA . HIS B 1 138 ? 16.719 -16.328 -0.474 1 97.62 138 HIS B CA 1
ATOM 2172 C C . HIS B 1 138 ? 16.891 -17.094 -1.779 1 97.62 138 HIS B C 1
ATOM 2174 O O . HIS B 1 138 ? 16.984 -18.328 -1.77 1 97.62 138 HIS B O 1
ATOM 2180 N N . TRP B 1 139 ? 17 -16.281 -2.777 1 94.94 139 TRP B N 1
ATOM 2181 C CA . TRP B 1 139 ? 17.078 -16.844 -4.117 1 94.94 139 TRP B CA 1
ATOM 2182 C C . TRP B 1 139 ? 18.438 -17.5 -4.352 1 94.94 139 TRP B C 1
ATOM 2184 O O . TRP B 1 139 ? 19.469 -17 -3.871 1 94.94 139 TRP B O 1
ATOM 2194 N N . GLN B 1 140 ? 18.375 -18.656 -4.965 1 83 140 GLN B N 1
ATOM 2195 C CA . GLN B 1 140 ? 19.594 -19.391 -5.305 1 83 140 GLN B CA 1
ATOM 2196 C C . GLN B 1 140 ? 20.062 -19.031 -6.715 1 83 140 GLN B C 1
ATOM 2198 O O . GLN B 1 140 ? 19.266 -18.672 -7.574 1 83 140 GLN B O 1
#

Organism: Aquipseudomonas alcaligenes (strain ATCC 14909 / DSM 50342 / CCUG 1425 / JCM 20561 / NBRC 14159 / NCIMB 9945 / NCTC 10367 / 1577) (NCBI:txid1215092)

Foldseek 3Di:
DPPDPPPPPDPPDLPQPAWQKWWKWFPDDDIKTKIWTFDADSVGHGPQKTWMDTPPDDDIWIKGWDDKDFDDDDDPDQTKIKTKIWTADVVVGDTQWIWIFIARVSGTDWIKIAGPPPRDITTIDTDVVQQDPVRDGNDD/DDPDDDDPPPPPDLPQPAWLKWWKWFPDDDIKIKIWTFDADSVGHGPQKTWMDTPPDDDIWIKGWDDKDFDDDDDPDQTKIKTKIWTADVVVGDTQWIWIFIARVSGTDWIKIAGPPPRDITTIDTDVVQQDPVRDGNDD

Sequence (280 aa):
MKRLTICLLGLLPGLALADDVRCLQSTGGKPIQLQMTLFTDAEGGWQGAGQVQYRGQPASLPIVFKDSEEVMAVEDRPSEFRSTWLEVLPDEERIGGRYAFHHQGAVVFAFSYSNGRNGKRFDFAERPELLGEDGQCHWQMKRLTICLLGLLPGLALADDVRCLQSTGGKPIQLQMTLFTDAEGGWQGAGQVQYRGQPASLPIVFKDSEEVMAVEDRPSEFRSTWLEVLPDEERIGGRYAFHHQGAVVFAFSYSNGRNGKRFDFAERPELLGEDGQCHWQ

Nearest PDB structures (foldseek):
  6jla-assembly2_C  TM=3.760E-01  e=1.160E-01  Mus musculus
  5ixg-assembly1_A  TM=5.484E-01  e=4.951E+00  Burkholderia cenocepacia PC184
  6jld-assembly2_D  TM=3.641E-01  e=1.790E-01  Homo sapiens
  6jla-assembly2_C  TM=3.779E-01  e=1.385E-01  Mus musculus
  6jld-assembly2_C  TM=3.464E-01  e=5.253E-01  Homo sapiens